Protein AF-0000000081757505 (afdb_homodimer)

Organism: Castor canadensis (NCBI:txid51338)

Nearest PDB structures (foldseek):
  3cii-assembly1_G  TM=9.369E-01  e=4.148E-15  Homo sapiens
  3wwk-assembly1_C  TM=8.571E-01  e=1.701E-09  Homo sapiens
  1e87-assembly1_A  TM=8.317E-01  e=8.057E-09  Homo sapiens
  2zib-assembly1_A  TM=7.936E-01  e=6.161E-08  Brachyopsis segaliensis
  1tdq-assembly1_B  TM=7.988E-01  e=2.440E-07  Rattus norvegicus

InterPro domains:
  IPR001304 C-type lectin-like [PF00059] (61-159)
  IPR001304 C-type lectin-like [PS50041] (50-158)
  IPR001304 C-type lectin-like [SM00034] (43-158)
  IPR016186 C-type lectin-like/link domain superfamily [G3DSA:3.10.100.10] (28-161)
  IPR016187 C-type lectin fold [SSF56436] (2-160)
  IPR033992 Natural killer cell receptor-like, C-type lectin-like domain [cd03593] (43-159)
  IPR050919 NKG2/CD94 Natural Killer Receptors [PTHR22800] (1-161)

Structure (mmCIF, N/CA/C/O backbone):
data_AF-0000000081757505-model_v1
#
loop_
_entity.id
_entity.type
_entity.pdbx_description
1 polymer 'Natural killer cells antigen CD94'
#
loop_
_atom_site.group_PDB
_atom_site.id
_atom_site.type_symbol
_atom_site.label_atom_id
_atom_site.label_alt_id
_atom_site.label_comp_id
_atom_site.label_asym_id
_atom_site.label_entity_id
_atom_site.label_seq_id
_atom_site.pdbx_PDB_ins_code
_atom_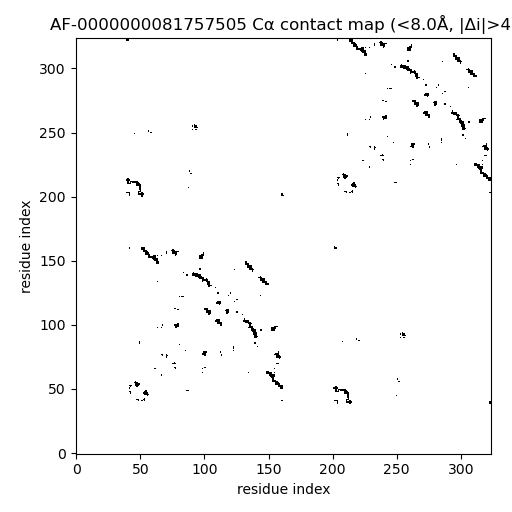site.Cartn_x
_atom_site.Cartn_y
_atom_site.Cartn_z
_atom_site.occupancy
_atom_site.B_iso_or_equiv
_atom_site.auth_seq_id
_atom_site.auth_comp_id
_atom_site.auth_asym_id
_atom_site.auth_atom_id
_atom_site.pdbx_PDB_model_num
ATOM 1 N N . MET A 1 1 ? 70.625 42.281 68.188 1 30.7 1 MET A N 1
ATOM 2 C CA . MET A 1 1 ? 71.375 41.531 67.125 1 30.7 1 MET A CA 1
ATOM 3 C C . MET A 1 1 ? 70.375 40.969 66.125 1 30.7 1 MET A C 1
ATOM 5 O O . MET A 1 1 ? 69.875 39.875 66.25 1 30.7 1 MET A O 1
ATOM 9 N N . CYS A 1 2 ? 69.375 41.844 65.625 1 35.16 2 CYS A N 1
ATOM 10 C CA . CYS A 1 2 ? 68.188 41.719 64.812 1 35.16 2 CYS A CA 1
ATOM 11 C C . CYS A 1 2 ? 68.5 41.312 63.375 1 35.16 2 CYS A C 1
ATOM 13 O O . CYS A 1 2 ? 69 42.125 62.562 1 35.16 2 CYS A O 1
ATOM 15 N N . LEU A 1 3 ? 69.125 40.031 63.156 1 29.92 3 LEU A N 1
ATOM 16 C CA . LEU A 1 3 ? 69.625 39.438 61.938 1 29.92 3 LEU A CA 1
ATOM 17 C C . LEU A 1 3 ? 68.562 39.344 60.875 1 29.92 3 LEU A C 1
ATOM 19 O O . LEU A 1 3 ? 67.562 38.656 61.062 1 29.92 3 LEU A O 1
ATOM 23 N N . PHE A 1 4 ? 68.188 40.438 60.156 1 31.14 4 PHE A N 1
ATOM 24 C CA . PHE A 1 4 ? 67.25 40.656 59.062 1 31.14 4 PHE A CA 1
ATOM 25 C C . PHE A 1 4 ? 67.562 39.781 57.875 1 31.14 4 PHE A C 1
ATOM 27 O O . PHE A 1 4 ? 68.438 40.062 57.094 1 31.14 4 PHE A O 1
ATOM 34 N N . LEU A 1 5 ? 67.625 38.406 58.031 1 30.05 5 LEU A N 1
ATOM 35 C CA . LEU A 1 5 ? 68 37.469 56.969 1 30.05 5 LEU A CA 1
ATOM 36 C C . LEU A 1 5 ? 67.062 37.562 55.781 1 30.05 5 LEU A C 1
ATOM 38 O O . LEU A 1 5 ? 65.875 37.312 55.938 1 30.05 5 LEU A O 1
ATOM 42 N N . MET A 1 6 ? 67.188 38.562 54.844 1 29.97 6 MET A N 1
ATOM 43 C CA . MET A 1 6 ? 66.438 38.875 53.625 1 29.97 6 MET A CA 1
ATOM 44 C C . MET A 1 6 ? 66.438 37.688 52.688 1 29.97 6 MET A C 1
ATOM 46 O O . MET A 1 6 ? 67.438 37.25 52.188 1 29.97 6 MET A O 1
ATOM 50 N N . ALA A 1 7 ? 65.75 36.562 52.969 1 31.61 7 ALA A N 1
ATOM 51 C CA . ALA A 1 7 ? 65.688 35.312 52.219 1 31.61 7 ALA A CA 1
ATOM 52 C C . ALA A 1 7 ? 65.188 35.562 50.812 1 31.61 7 ALA A C 1
ATOM 54 O O . ALA A 1 7 ? 64.062 36.031 50.625 1 31.61 7 ALA A O 1
ATOM 55 N N . THR A 1 8 ? 66 36.156 49.875 1 32.41 8 THR A N 1
ATOM 56 C CA . THR A 1 8 ? 65.688 36.438 48.469 1 32.41 8 THR A CA 1
ATOM 57 C C . THR A 1 8 ? 65.188 35.188 47.75 1 32.41 8 THR A C 1
ATOM 59 O O . THR A 1 8 ? 65.938 34.188 47.75 1 32.41 8 THR A O 1
ATOM 62 N N . LEU A 1 9 ? 63.938 34.75 47.844 1 31.89 9 LEU A N 1
ATOM 63 C CA . LEU A 1 9 ? 63.281 33.594 47.219 1 31.89 9 LEU A CA 1
ATOM 64 C C . LEU A 1 9 ? 63.5 33.594 45.719 1 31.89 9 LEU A C 1
ATOM 66 O O . LEU A 1 9 ? 63.344 34.625 45.062 1 31.89 9 LEU A O 1
ATOM 70 N N . GLY A 1 10 ? 64.438 32.688 45.125 1 30.73 10 GLY A N 1
ATOM 71 C CA . GLY A 1 10 ? 64.875 32.25 43.812 1 30.73 10 GLY A CA 1
ATOM 72 C C . GLY A 1 10 ? 63.75 31.906 42.875 1 30.73 10 GLY A C 1
ATOM 73 O O . GLY A 1 10 ? 63.062 30.906 43.062 1 30.73 10 GLY A O 1
ATOM 74 N N . ILE A 1 11 ? 62.875 32.812 42.375 1 33.44 11 ILE A N 1
ATOM 75 C CA . ILE A 1 11 ? 61.75 32.562 41.469 1 33.44 11 ILE A CA 1
ATOM 76 C C . ILE A 1 11 ? 62.219 31.938 40.188 1 33.44 11 ILE A C 1
ATOM 78 O O . ILE A 1 11 ? 62.938 32.594 39.375 1 33.44 11 ILE A O 1
ATOM 82 N N . LEU A 1 12 ? 63 30.766 40.188 1 28.28 12 LEU A N 1
ATOM 83 C CA . LEU A 1 12 ? 63.406 30.156 38.938 1 28.28 12 LEU A CA 1
ATOM 84 C C . LEU A 1 12 ? 62.188 29.969 38.031 1 28.28 12 LEU A C 1
ATOM 86 O O . LEU A 1 12 ? 61.219 29.297 38.406 1 28.28 12 LEU A O 1
ATOM 90 N N . MET A 1 13 ? 61.844 30.953 37.219 1 30.25 13 MET A N 1
ATOM 91 C CA . MET A 1 13 ? 60.812 30.953 36.156 1 30.25 13 MET A CA 1
ATOM 92 C C . MET A 1 13 ? 61.094 29.844 35.156 1 30.25 13 MET A C 1
ATOM 94 O O . MET A 1 13 ? 62.094 29.844 34.469 1 30.25 13 MET A O 1
ATOM 98 N N . LYS A 1 14 ? 61.094 28.516 35.562 1 28.14 14 LYS A N 1
ATOM 99 C CA . LYS A 1 14 ? 61.219 27.453 34.562 1 28.14 14 LYS A CA 1
ATOM 100 C C . LYS A 1 14 ? 60.312 27.719 33.375 1 28.14 14 LYS A C 1
ATOM 102 O O . LYS A 1 14 ? 59.094 27.938 33.562 1 28.14 14 LYS A O 1
ATOM 107 N N . ILE A 1 15 ? 60.75 28.281 32.312 1 30.31 15 ILE A N 1
ATOM 108 C CA . ILE A 1 15 ? 60.219 28.438 30.953 1 30.31 15 ILE A CA 1
ATOM 109 C C . ILE A 1 15 ? 59.719 27.078 30.438 1 30.31 15 ILE A C 1
ATOM 111 O O . ILE A 1 15 ? 60.531 26.203 30.141 1 30.31 15 ILE A O 1
ATOM 115 N N . SER A 1 16 ? 59.031 26.297 31.25 1 27.14 16 SER A N 1
ATOM 116 C CA . SER A 1 16 ? 58.625 25.047 30.609 1 27.14 16 SER A CA 1
ATOM 117 C C . SER A 1 16 ? 58 25.297 29.234 1 27.14 16 SER A C 1
ATOM 119 O O . SER A 1 16 ? 57.094 26.141 29.109 1 27.14 16 SER A O 1
ATOM 121 N N . PHE A 1 17 ? 58.844 25.234 28.172 1 28.56 17 PHE A N 1
ATOM 122 C CA . PHE A 1 17 ? 58.469 25.109 26.781 1 28.56 17 PHE A CA 1
ATOM 123 C C . PHE A 1 17 ? 57.344 24.078 26.625 1 28.56 17 PHE A C 1
ATOM 125 O O . PHE A 1 17 ? 57.531 22.891 26.875 1 28.56 17 PHE A O 1
ATOM 132 N N . THR A 1 18 ? 56.281 24.188 27.344 1 28.7 18 THR A N 1
A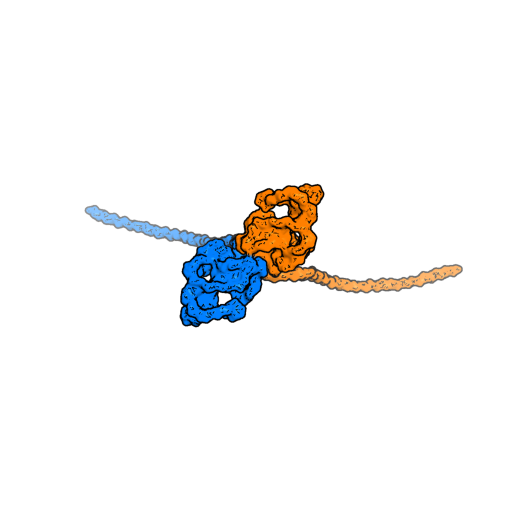TOM 133 C CA . THR A 1 18 ? 55.25 23.188 27.047 1 28.7 18 THR A CA 1
ATOM 134 C C . THR A 1 18 ? 54.938 23.172 25.562 1 28.7 18 THR A C 1
ATOM 136 O O . THR A 1 18 ? 54.594 24.219 24.984 1 28.7 18 THR A O 1
ATOM 139 N N . LYS A 1 19 ? 55.844 22.5 24.766 1 29.7 19 LYS A N 1
ATOM 140 C CA . LYS A 1 19 ? 55.438 22.203 23.391 1 29.7 19 LYS A CA 1
ATOM 141 C C . LYS A 1 19 ? 53.969 21.828 23.328 1 29.7 19 LYS A C 1
ATOM 143 O O . LYS A 1 19 ? 53.5 20.906 24.031 1 29.7 19 LYS A O 1
ATOM 148 N N . GLN A 1 20 ? 53.031 22.812 23.109 1 30.58 20 GLN A N 1
ATOM 149 C CA . GLN A 1 20 ? 51.656 22.578 22.672 1 30.58 20 GLN A CA 1
ATOM 150 C C . GLN A 1 20 ? 51.625 21.578 21.531 1 30.58 20 GLN A C 1
ATOM 152 O O . GLN A 1 20 ? 52.094 21.859 20.422 1 30.58 20 GLN A O 1
ATOM 157 N N . SER A 1 21 ? 52.25 20.375 21.75 1 29.72 21 SER A N 1
ATOM 158 C CA . SER A 1 21 ? 51.906 19.438 20.672 1 29.72 21 SER A CA 1
ATOM 159 C C . SER A 1 21 ? 50.469 19.609 20.219 1 29.72 21 SER A C 1
ATOM 161 O O . SER A 1 21 ? 49.531 19.609 21.047 1 29.72 21 SER A O 1
ATOM 163 N N . ILE A 1 22 ? 50.344 20.5 19.234 1 28.81 22 ILE A N 1
ATOM 164 C CA . ILE A 1 22 ? 49.156 20.594 18.422 1 28.81 22 ILE A CA 1
ATOM 165 C C . ILE A 1 22 ? 48.625 19.203 18.094 1 28.81 22 ILE A C 1
ATOM 167 O O . ILE A 1 22 ? 49.281 18.453 17.344 1 28.81 22 ILE A O 1
ATOM 171 N N . GLN A 1 23 ? 48.625 18.203 19 1 29.61 23 GLN A N 1
ATOM 172 C CA . GLN A 1 23 ? 47.875 17.062 18.5 1 29.61 23 GLN A CA 1
ATOM 173 C C . GLN A 1 23 ? 46.625 17.516 17.766 1 29.61 23 GLN A C 1
ATOM 175 O O . GLN A 1 23 ? 45.75 18.188 18.344 1 29.61 23 GLN A O 1
ATOM 180 N N . THR A 1 24 ? 46.844 18.016 16.547 1 31.88 24 THR A N 1
ATOM 181 C CA . THR A 1 24 ? 45.719 18.156 15.641 1 31.88 24 THR A CA 1
ATOM 182 C C . THR A 1 24 ? 44.719 17 15.812 1 31.88 24 THR A C 1
ATOM 184 O O . THR A 1 24 ? 45.062 15.844 15.57 1 31.88 24 THR A O 1
ATOM 187 N N . ALA A 1 25 ? 44.031 16.953 16.953 1 34 25 ALA A N 1
ATOM 188 C CA . ALA A 1 25 ? 42.844 16.094 17 1 34 25 ALA A CA 1
ATOM 189 C C . ALA A 1 25 ? 42.125 16.094 15.672 1 34 25 ALA A C 1
ATOM 191 O O . ALA A 1 25 ? 41.594 17.125 15.258 1 34 25 ALA A O 1
ATOM 192 N N . LEU A 1 26 ? 42.781 15.531 14.594 1 33.75 26 LEU A N 1
ATOM 193 C CA . LEU A 1 26 ? 41.844 15.164 13.516 1 33.75 26 LEU A CA 1
ATOM 194 C C . LEU A 1 26 ? 40.5 14.727 14.086 1 33.75 26 LEU A C 1
ATOM 196 O O . LEU A 1 26 ? 40.406 13.672 14.711 1 33.75 26 LEU A O 1
ATOM 200 N N . SER A 1 27 ? 39.844 15.602 14.805 1 31.58 27 SER A N 1
ATOM 201 C CA . SER A 1 27 ? 38.438 15.312 15.094 1 31.58 27 SER A CA 1
ATOM 202 C C . SER A 1 27 ? 37.781 14.539 13.953 1 31.58 27 SER A C 1
ATOM 204 O O . SER A 1 27 ? 37.688 15.039 12.836 1 31.58 27 SER A O 1
ATOM 206 N N . LEU A 1 28 ? 38.156 13.203 13.82 1 34.06 28 LEU A N 1
ATOM 207 C CA . LEU A 1 28 ? 37.281 12.367 13.023 1 34.06 28 LEU A CA 1
ATOM 208 C C . LEU A 1 28 ? 35.844 12.867 13.109 1 34.06 28 LEU A C 1
ATOM 210 O O . LEU A 1 28 ? 35.281 13.008 14.203 1 34.06 28 LEU A O 1
ATOM 214 N N . GLY A 1 29 ? 35.5 13.914 12.367 1 32.69 29 GLY A N 1
ATOM 215 C CA . GLY A 1 29 ? 34.094 14.258 12.156 1 32.69 29 GLY A CA 1
ATOM 216 C C . GLY A 1 29 ? 33.156 13.094 12.406 1 32.69 29 GLY A C 1
ATOM 217 O O . GLY A 1 29 ? 33.594 11.945 12.508 1 32.69 29 GLY A O 1
ATOM 218 N N . PRO A 1 30 ? 32.062 13.367 13.031 1 36.16 30 PRO A N 1
ATOM 219 C CA . PRO A 1 30 ? 31.094 12.273 13.258 1 36.16 30 PRO A CA 1
ATOM 220 C C . PRO A 1 30 ? 31.141 11.227 12.148 1 36.16 30 PRO A C 1
ATOM 222 O O . PRO A 1 30 ? 31.297 11.578 10.969 1 36.16 30 PRO A O 1
ATOM 225 N N . ILE A 1 31 ? 31.922 10.172 12.297 1 35.91 31 ILE A N 1
ATOM 226 C CA . ILE A 1 31 ? 31.562 8.992 11.516 1 35.91 31 ILE A CA 1
ATOM 227 C C . ILE A 1 31 ? 30.094 9.062 11.141 1 35.91 31 ILE A C 1
ATOM 229 O O . ILE A 1 31 ? 29.219 8.984 12.016 1 35.91 31 ILE A O 1
ATOM 233 N N . ILE A 1 32 ? 29.719 9.984 10.383 1 34.84 32 ILE A N 1
ATOM 234 C CA . ILE A 1 32 ? 28.453 9.703 9.734 1 34.84 32 ILE A CA 1
ATOM 235 C C . ILE A 1 32 ? 28.281 8.188 9.562 1 34.84 32 ILE A C 1
ATOM 237 O O . ILE A 1 32 ? 29.016 7.566 8.797 1 34.84 32 ILE A O 1
ATOM 241 N N . GLU A 1 33 ? 28.297 7.453 10.656 1 34.78 33 GLU A N 1
ATOM 242 C CA . GLU A 1 33 ? 27.75 6.125 10.406 1 34.78 33 GLU A CA 1
ATOM 243 C C . GLU A 1 33 ? 26.922 6.102 9.125 1 34.78 33 GLU A C 1
ATOM 245 O O . GLU A 1 33 ? 25.859 6.738 9.055 1 34.78 33 GLU A O 1
ATOM 250 N N . PHE A 1 34 ? 27.594 6.234 8.055 1 33.94 34 PHE A N 1
ATOM 251 C CA . PHE A 1 34 ? 26.906 5.754 6.859 1 33.94 34 PHE A CA 1
ATOM 252 C C . PHE A 1 34 ? 26.016 4.562 7.191 1 33.94 34 PHE A C 1
ATOM 254 O O . PHE A 1 34 ? 26.516 3.479 7.508 1 33.94 34 PHE A O 1
ATOM 261 N N . GLN A 1 35 ? 25.172 4.641 8.234 1 36.47 35 GLN A N 1
ATOM 262 C CA . GLN A 1 35 ? 24.25 3.512 8.141 1 36.47 35 GLN A CA 1
ATOM 263 C C . GLN A 1 35 ? 24.219 2.938 6.727 1 36.47 35 GLN A C 1
ATOM 265 O O . GLN A 1 35 ? 23.859 3.631 5.773 1 36.47 35 GLN A O 1
ATOM 270 N N . GLU A 1 36 ? 25.266 2.332 6.25 1 40.91 36 GLU A N 1
ATOM 271 C CA . GLU A 1 36 ? 25.234 1.474 5.07 1 40.91 36 GLU A CA 1
ATOM 272 C C . GLU A 1 36 ? 23.812 0.938 4.824 1 40.91 36 GLU A C 1
ATOM 274 O O . GLU A 1 36 ? 23.422 -0.075 5.406 1 40.91 36 GLU A O 1
ATOM 279 N N . VAL A 1 37 ? 22.766 1.568 5.207 1 42.53 37 VAL A N 1
ATOM 280 C CA . VAL A 1 37 ? 21.484 1.003 4.758 1 42.53 37 VAL A CA 1
ATOM 281 C C . VAL A 1 37 ? 21.688 0.311 3.41 1 42.53 37 VAL A C 1
ATOM 283 O O . VAL A 1 37 ? 22.047 0.952 2.422 1 42.53 37 VAL A O 1
ATOM 286 N N . SER A 1 38 ? 22.531 -0.617 3.27 1 45.06 38 SER A N 1
ATOM 287 C CA . SER A 1 38 ? 22.312 -1.413 2.064 1 45.06 38 SER A CA 1
ATOM 288 C C . SER A 1 38 ? 20.953 -1.115 1.44 1 45.06 38 SER A C 1
ATOM 290 O O . SER A 1 38 ? 19.938 -1.673 1.857 1 45.06 38 SER A O 1
ATOM 292 N N . ASP A 1 39 ? 20.5 0.146 1.453 1 52.38 39 ASP A N 1
ATOM 293 C CA . ASP A 1 39 ? 19.219 0.854 1.393 1 52.38 39 ASP A CA 1
ATOM 294 C C . ASP A 1 39 ? 18.328 0.279 0.298 1 52.38 39 ASP A C 1
ATOM 296 O O . ASP A 1 39 ? 18.203 0.861 -0.783 1 52.38 39 ASP A O 1
ATOM 300 N N . CYS A 1 40 ? 18.453 -1.006 0.122 1 57.56 40 CYS A N 1
ATOM 301 C CA . CYS A 1 40 ? 17.625 -1.532 -0.958 1 57.56 40 CYS A CA 1
ATOM 302 C C . CYS A 1 40 ? 16.203 -0.984 -0.879 1 57.56 40 CYS A C 1
ATOM 304 O O . CYS A 1 40 ? 15.445 -1.086 -1.84 1 57.56 40 CYS A O 1
ATOM 306 N N . CYS A 1 41 ? 15.953 -0.332 0.309 1 75.25 41 CYS A N 1
ATOM 307 C CA . CYS A 1 41 ? 14.602 0.202 0.442 1 75.25 41 CYS A CA 1
ATOM 308 C C . CYS A 1 41 ? 14.625 1.726 0.496 1 75.25 41 CYS A C 1
ATOM 310 O O . CYS A 1 41 ? 15.5 2.318 1.125 1 75.25 41 CYS A O 1
ATOM 312 N N . SER A 1 42 ? 14.062 2.26 -0.501 1 79.25 42 SER A N 1
ATOM 313 C CA . SER A 1 42 ? 14.031 3.717 -0.573 1 79.25 42 SER A CA 1
ATOM 314 C C . SER A 1 42 ? 13.258 4.312 0.596 1 79.25 42 SER A C 1
ATOM 316 O O . SER A 1 42 ? 13.523 5.445 1.011 1 79.25 42 SER A O 1
ATOM 318 N N . CYS A 1 43 ? 12.398 3.449 1.325 1 89.88 43 CYS A N 1
ATOM 319 C CA . CYS A 1 43 ? 11.555 4.004 2.377 1 89.88 43 CYS A CA 1
ATOM 320 C C . CYS A 1 43 ? 11.867 3.363 3.723 1 89.88 43 CYS A C 1
ATOM 322 O O . CYS A 1 43 ? 12.312 2.215 3.779 1 89.88 43 CYS A O 1
ATOM 324 N N . SER A 1 44 ? 11.773 4.156 4.82 1 89.19 44 SER A N 1
ATOM 325 C CA . SER A 1 44 ? 11.977 3.689 6.188 1 89.19 44 SER A CA 1
ATOM 326 C C . SER A 1 44 ? 11.055 2.518 6.512 1 89.19 44 SER A C 1
ATOM 328 O O . SER A 1 44 ? 10.078 2.273 5.801 1 89.19 44 SER A O 1
ATOM 330 N N . ASP A 1 45 ? 11.422 1.848 7.539 1 88.38 45 ASP A N 1
ATOM 331 C CA . ASP A 1 45 ? 10.609 0.733 8.008 1 88.38 45 ASP A CA 1
ATOM 332 C C . ASP A 1 45 ? 9.164 1.17 8.234 1 88.38 45 ASP A C 1
ATOM 334 O O . ASP A 1 45 ? 8.914 2.254 8.766 1 88.38 45 ASP A O 1
ATOM 338 N N . LYS A 1 46 ? 8.195 0.403 7.73 1 90.19 46 LYS A N 1
ATOM 339 C CA . LYS A 1 46 ? 6.758 0.577 7.922 1 90.19 46 LYS A CA 1
ATOM 340 C C . LYS A 1 46 ? 6.207 1.647 6.984 1 90.19 46 LYS A C 1
ATOM 342 O O . LYS A 1 46 ? 5.027 2 7.066 1 90.19 46 LYS A O 1
ATOM 347 N N . TRP A 1 47 ? 7.141 2.209 6.211 1 92.06 47 TRP A N 1
ATOM 348 C CA . TRP A 1 47 ? 6.691 3.139 5.18 1 92.06 47 TRP A CA 1
ATOM 349 C C . TRP A 1 47 ? 6.539 2.432 3.838 1 92.06 47 TRP A C 1
ATOM 351 O O . TRP A 1 47 ? 7.273 1.485 3.541 1 92.06 47 TRP A O 1
ATOM 361 N N . ILE A 1 48 ? 5.629 2.924 3.076 1 91.06 48 ILE A N 1
ATOM 362 C CA . ILE A 1 48 ? 5.324 2.354 1.768 1 91.06 48 ILE A CA 1
ATOM 363 C C . ILE A 1 48 ? 5.922 3.23 0.67 1 91.06 48 ILE A C 1
ATOM 365 O O . ILE A 1 48 ? 5.762 4.453 0.687 1 91.06 48 ILE A O 1
ATOM 369 N N . GLY A 1 49 ? 6.551 2.547 -0.226 1 90.75 49 GLY A N 1
ATOM 370 C CA . GLY A 1 49 ? 7.086 3.264 -1.373 1 90.75 49 GLY A CA 1
ATOM 371 C C . GLY A 1 49 ? 6.203 3.166 -2.602 1 90.75 49 GLY A C 1
ATOM 372 O O . GLY A 1 49 ? 5.688 2.092 -2.92 1 90.75 49 GLY A O 1
ATOM 373 N N . TYR A 1 50 ? 5.965 4.328 -3.225 1 90.69 50 TYR A N 1
ATOM 374 C CA . TYR A 1 50 ? 5.184 4.359 -4.453 1 90.69 50 TYR A CA 1
ATOM 375 C C . TYR A 1 50 ? 5.551 5.57 -5.301 1 90.69 50 TYR A C 1
ATOM 377 O O . TYR A 1 50 ? 5.516 6.707 -4.82 1 90.69 50 TYR A O 1
ATOM 385 N N . GLN A 1 51 ? 5.906 5.312 -6.477 1 88.19 51 GLN A N 1
ATOM 386 C CA . GLN A 1 51 ? 6.25 6.363 -7.434 1 88.19 51 GLN A CA 1
ATOM 387 C C . GLN A 1 51 ? 7.227 7.363 -6.82 1 88.19 51 GLN A 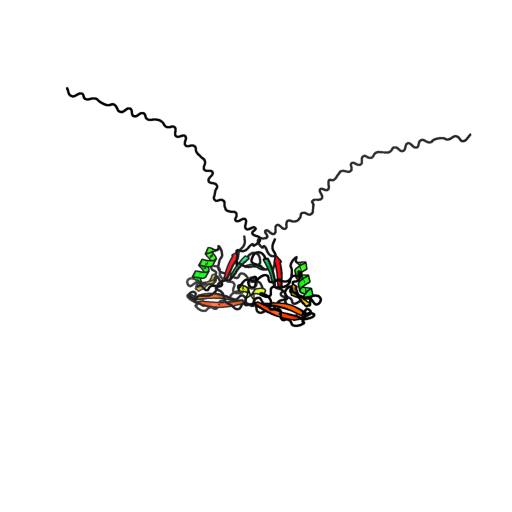C 1
ATOM 389 O O . GLN A 1 51 ? 6.984 8.57 -6.855 1 88.19 51 GLN A O 1
ATOM 394 N N . CYS A 1 52 ? 8.203 6.91 -6.164 1 87.56 52 CYS A N 1
ATOM 395 C CA . CYS A 1 52 ? 9.344 7.648 -5.629 1 87.56 52 CYS A CA 1
ATOM 396 C C . CYS A 1 52 ? 8.93 8.492 -4.426 1 87.56 52 CYS A C 1
ATOM 398 O O . CYS A 1 52 ? 9.516 9.539 -4.168 1 87.56 52 CYS A O 1
ATOM 400 N N . ASN A 1 53 ? 7.887 8.148 -3.793 1 91.56 53 ASN A N 1
ATOM 401 C CA . ASN A 1 53 ? 7.457 8.734 -2.531 1 91.56 53 ASN A CA 1
ATOM 402 C C . ASN A 1 53 ? 7.262 7.676 -1.451 1 91.56 53 ASN A C 1
ATOM 404 O O . ASN A 1 53 ? 7.012 6.512 -1.758 1 91.56 53 ASN A O 1
ATOM 408 N N . CYS A 1 54 ? 7.434 8.078 -0.271 1 93.81 54 CYS A N 1
ATOM 409 C CA . CYS A 1 54 ? 7.172 7.199 0.865 1 93.81 54 CYS A CA 1
ATOM 410 C C . CYS A 1 54 ? 5.961 7.68 1.655 1 93.81 54 CYS A C 1
ATOM 412 O O . CYS A 1 54 ? 5.789 8.883 1.866 1 93.81 54 CYS A O 1
ATOM 414 N N . TYR A 1 55 ? 5.164 6.73 1.981 1 94.19 55 TYR A N 1
ATOM 415 C CA . TYR A 1 55 ? 3.936 7.031 2.711 1 94.19 55 TYR A CA 1
ATOM 416 C C . TYR A 1 55 ? 3.869 6.242 4.016 1 94.19 55 TYR A C 1
ATOM 418 O O . TYR A 1 55 ? 4.277 5.078 4.066 1 94.19 55 TYR A O 1
ATOM 426 N N . PHE A 1 56 ? 3.369 6.891 5.035 1 95.56 56 PHE A N 1
ATOM 427 C CA . PHE A 1 56 ? 3.133 6.242 6.32 1 95.56 56 PHE A CA 1
ATOM 428 C C . PHE A 1 56 ? 1.656 6.305 6.695 1 95.56 56 PHE A C 1
ATOM 430 O O . PHE A 1 56 ? 1.073 7.387 6.766 1 95.56 56 PHE A O 1
ATOM 437 N N . PHE A 1 57 ? 1.062 5.141 6.852 1 94.94 57 PHE A N 1
ATOM 438 C CA . PHE A 1 57 ? -0.301 5.027 7.355 1 94.94 57 PHE A CA 1
ATOM 439 C C . PHE A 1 57 ? -0.301 4.691 8.844 1 94.94 57 PHE A C 1
ATOM 441 O O . PHE A 1 57 ? 0.091 3.592 9.234 1 94.94 57 PHE A O 1
ATOM 448 N N . SER A 1 58 ? -0.819 5.586 9.609 1 95.62 58 SER A N 1
ATOM 449 C CA . SER A 1 58 ? -0.715 5.41 11.055 1 95.62 58 SER A CA 1
ATOM 450 C C . SER A 1 58 ? -1.659 4.316 11.547 1 95.62 58 SER A C 1
ATOM 452 O O . SER A 1 58 ? -2.729 4.109 10.969 1 95.62 58 SER A O 1
ATOM 454 N N . THR A 1 59 ? -1.219 3.605 12.578 1 91.25 59 THR A N 1
ATOM 455 C CA . THR A 1 59 ? -2.096 2.67 13.273 1 91.25 59 THR A CA 1
ATOM 456 C C . THR A 1 59 ? -2.672 3.305 14.531 1 91.25 59 THR A C 1
ATOM 458 O O . THR A 1 59 ? -3.711 2.871 15.039 1 91.25 59 THR A O 1
ATOM 461 N N . GLU A 1 60 ? -2.031 4.367 14.984 1 94.06 60 GLU A N 1
ATOM 462 C CA . GLU A 1 60 ? -2.498 5.094 16.156 1 94.06 60 GLU A CA 1
ATOM 463 C C . GLU A 1 60 ? -3.309 6.324 15.766 1 94.06 60 GLU A C 1
ATOM 465 O O . GLU A 1 60 ? -3.08 6.91 14.703 1 94.06 60 GLU A O 1
ATOM 470 N N . SER A 1 61 ? -4.172 6.66 16.641 1 97.56 61 SER A N 1
ATOM 471 C CA . SER A 1 61 ? -4.988 7.848 16.422 1 97.56 61 SER A CA 1
ATOM 472 C C . SER A 1 61 ? -4.395 9.07 17.109 1 97.56 61 SER A C 1
ATOM 474 O O . SER A 1 61 ? -3.83 8.961 18.203 1 97.56 61 SER A O 1
ATOM 476 N N . SER A 1 62 ? -4.504 10.188 16.469 1 98.62 62 SER A N 1
ATOM 477 C CA . SER A 1 62 ? -4.016 11.461 17 1 98.62 62 SER A CA 1
ATOM 478 C C . SER A 1 62 ? -4.84 12.633 16.484 1 98.62 62 SER A C 1
ATOM 480 O O . SER A 1 62 ? -5.645 12.469 15.562 1 98.62 62 SER A O 1
ATOM 482 N N . THR A 1 63 ? -4.703 13.758 17.172 1 98.75 63 THR A N 1
ATOM 483 C CA . THR A 1 63 ? -5.293 14.977 16.625 1 98.75 63 THR A CA 1
ATOM 484 C C . THR A 1 63 ? -4.562 15.422 15.359 1 98.75 63 THR A C 1
ATOM 486 O O . THR A 1 63 ? -3.486 14.906 15.047 1 98.75 63 THR A O 1
ATOM 489 N N . TRP A 1 64 ? -5.176 16.281 14.711 1 98.44 64 TRP A N 1
ATOM 490 C CA . TRP A 1 64 ? -4.551 16.766 13.492 1 98.44 64 TRP A CA 1
ATOM 491 C C . TRP A 1 64 ? -3.176 17.359 13.781 1 98.44 64 TRP A C 1
ATOM 493 O O . TRP A 1 64 ? -2.199 17.047 13.102 1 98.44 64 TRP A O 1
ATOM 503 N N . GLU A 1 65 ? -3.102 18.219 14.836 1 98.38 65 GLU A N 1
ATOM 504 C CA . GLU A 1 65 ? -1.846 18.875 15.188 1 98.38 65 GLU A CA 1
ATOM 505 C C . GLU A 1 65 ? -0.795 17.859 15.617 1 98.38 65 GLU A C 1
ATOM 507 O O . GLU A 1 65 ? 0.371 17.953 15.234 1 98.38 65 GLU A O 1
ATOM 512 N N . GLU A 1 66 ? -1.226 16.922 16.391 1 98.69 66 GLU A N 1
ATOM 513 C CA . GLU A 1 66 ? -0.31 15.859 16.797 1 98.69 66 GLU A CA 1
ATOM 514 C C . GLU A 1 66 ? 0.202 15.07 15.602 1 98.69 66 GLU A C 1
ATOM 516 O O . GLU A 1 66 ? 1.375 14.695 15.555 1 98.69 66 GLU A O 1
ATOM 521 N N . SER A 1 67 ? -0.647 14.766 14.664 1 98.75 67 SER A N 1
ATOM 522 C CA . SER A 1 67 ? -0.282 14.047 13.445 1 98.75 67 SER A CA 1
ATOM 523 C C . SER A 1 67 ? 0.713 14.844 12.609 1 98.75 67 SER A C 1
ATOM 525 O O . SER A 1 67 ? 1.681 14.289 12.086 1 98.75 67 SER A O 1
ATOM 527 N N . ARG A 1 68 ? 0.471 16.141 12.508 1 98.5 68 ARG A N 1
ATOM 528 C CA . ARG A 1 68 ? 1.379 17.031 11.789 1 98.5 68 ARG A CA 1
ATOM 529 C C . ARG A 1 68 ? 2.775 17 12.398 1 98.5 68 ARG A C 1
ATOM 531 O O . ARG A 1 68 ? 3.771 16.906 11.68 1 98.5 68 ARG A O 1
ATOM 538 N N . HIS A 1 69 ? 2.844 17.031 13.719 1 98.44 69 HIS A N 1
ATOM 539 C CA . HIS A 1 69 ? 4.121 16.984 14.422 1 98.44 69 HIS A CA 1
ATOM 540 C C . HIS A 1 69 ? 4.816 15.648 14.203 1 98.44 69 HIS A C 1
ATOM 542 O O . HIS A 1 69 ? 6.035 15.594 14.023 1 98.44 69 HIS A O 1
ATOM 548 N N . PHE A 1 70 ? 4.098 14.586 14.258 1 98.25 70 PHE A N 1
ATOM 549 C CA . PHE A 1 70 ? 4.652 13.258 14.039 1 98.25 70 PHE A CA 1
ATOM 550 C C . PHE A 1 70 ? 5.324 13.172 12.672 1 98.25 70 PHE A C 1
ATOM 552 O O . PHE A 1 70 ? 6.469 12.727 12.562 1 98.25 70 PHE A O 1
ATOM 559 N N . CYS A 1 71 ? 4.566 13.57 11.602 1 98.44 71 CYS A N 1
ATOM 560 C CA . CYS A 1 71 ? 5.113 13.516 10.25 1 98.44 71 CYS A CA 1
ATOM 561 C C . CYS A 1 71 ? 6.348 14.398 10.125 1 98.44 71 CYS A C 1
ATOM 563 O O . CYS A 1 71 ? 7.359 13.977 9.562 1 98.44 71 CYS A O 1
ATOM 565 N N . ALA A 1 72 ? 6.336 15.586 10.68 1 97.5 72 ALA A N 1
ATOM 566 C CA . ALA A 1 72 ? 7.453 16.531 10.602 1 97.5 72 ALA A CA 1
ATOM 567 C C . ALA A 1 72 ? 8.695 15.953 11.273 1 97.5 72 ALA A C 1
ATOM 569 O O . ALA A 1 72 ? 9.812 16.141 10.781 1 97.5 72 ALA A O 1
ATOM 570 N N . SER A 1 73 ? 8.508 15.258 12.305 1 97 73 SER A N 1
ATOM 571 C CA . SER A 1 73 ? 9.625 14.68 13.047 1 97 73 SER A CA 1
ATOM 572 C C . SER A 1 73 ? 10.328 13.594 12.234 1 97 73 SER A C 1
ATOM 574 O O . SER A 1 73 ? 11.453 13.195 12.555 1 97 73 SER A O 1
ATOM 576 N N . ARG A 1 74 ? 9.727 13.133 11.164 1 94.25 74 ARG A N 1
ATOM 577 C CA . ARG A 1 74 ? 10.297 12.125 10.273 1 94.25 74 ARG A CA 1
ATOM 578 C C . ARG A 1 74 ? 10.648 12.727 8.922 1 94.25 74 ARG A C 1
ATOM 580 O O . ARG A 1 74 ? 10.719 12.016 7.918 1 94.25 74 ARG A O 1
ATOM 587 N N . ASN A 1 75 ? 10.773 14.016 8.945 1 94.38 75 ASN A N 1
ATOM 588 C CA . ASN A 1 75 ? 11.102 14.766 7.738 1 94.38 75 ASN A CA 1
ATOM 589 C C . ASN A 1 75 ? 10.062 14.539 6.641 1 94.38 75 ASN A C 1
ATOM 591 O O . ASN A 1 75 ? 10.414 14.406 5.469 1 94.38 75 ASN A O 1
ATOM 595 N N . ALA A 1 76 ? 8.859 14.383 7.055 1 97.12 76 ALA A N 1
ATOM 596 C CA . ALA A 1 76 ? 7.711 14.219 6.168 1 97.12 76 ALA A CA 1
ATOM 597 C C . ALA A 1 76 ? 6.625 15.242 6.48 1 97.12 76 ALA A C 1
ATOM 599 O O . ALA A 1 76 ? 6.824 16.125 7.316 1 97.12 76 ALA A O 1
ATOM 600 N N . SER A 1 77 ? 5.602 15.32 5.762 1 97.56 77 SER A N 1
ATOM 601 C CA . SER A 1 77 ? 4.418 16.141 6.004 1 97.56 77 SER A CA 1
ATOM 602 C C . SER A 1 77 ? 3.146 15.297 5.961 1 97.56 77 SER A C 1
ATOM 604 O O . SER A 1 77 ? 3.162 14.164 5.492 1 97.56 77 SER A O 1
ATOM 606 N N . LEU A 1 78 ? 2.111 15.828 6.504 1 98.31 78 LEU A N 1
ATOM 607 C CA . LEU A 1 78 ? 0.816 15.211 6.23 1 98.31 78 LEU A CA 1
ATOM 608 C C . LEU A 1 78 ? 0.544 15.164 4.73 1 98.31 78 LEU A C 1
ATOM 610 O O . LEU A 1 78 ? 0.974 16.047 3.988 1 98.31 78 LEU A O 1
ATOM 614 N N . PHE A 1 79 ? -0.136 14.156 4.395 1 96.56 79 PHE A N 1
ATOM 615 C CA . PHE A 1 79 ? -0.362 13.836 2.992 1 96.56 79 PHE A CA 1
ATOM 616 C C . PHE A 1 79 ? -1.093 14.969 2.287 1 96.56 79 PHE A C 1
ATOM 618 O O . PHE A 1 79 ? -2.127 15.445 2.766 1 96.56 79 PHE A O 1
ATOM 625 N N . GLN A 1 80 ? -0.488 15.477 1.33 1 94 80 GLN A N 1
ATOM 626 C CA . GLN A 1 80 ? -1.081 16.438 0.412 1 94 80 GLN A CA 1
ATOM 627 C C . GLN A 1 80 ? -1.348 15.82 -0.953 1 94 80 GLN A C 1
ATOM 629 O O . GLN A 1 80 ? -0.411 15.469 -1.676 1 94 80 GLN A O 1
ATOM 634 N N . LEU A 1 81 ? -2.566 15.703 -1.292 1 88.81 81 LEU A N 1
ATOM 635 C CA . LEU A 1 81 ? -2.951 15.078 -2.553 1 88.81 81 LEU A CA 1
ATOM 636 C C . LEU A 1 81 ? -2.615 15.984 -3.734 1 88.81 81 LEU A C 1
ATOM 638 O O . LEU A 1 81 ? -3.062 17.125 -3.789 1 88.81 81 LEU A O 1
ATOM 642 N N . LYS A 1 82 ? -1.824 15.445 -4.598 1 85.19 82 LYS A N 1
ATOM 643 C CA . LYS A 1 82 ? -1.472 16.219 -5.789 1 85.19 82 LYS A CA 1
ATOM 644 C C . LYS A 1 82 ? -2.408 15.898 -6.949 1 85.19 82 LYS A C 1
ATOM 646 O O . LYS A 1 82 ? -2.752 16.781 -7.738 1 85.19 82 LYS A O 1
ATOM 651 N N . ASN A 1 83 ? -2.746 14.633 -7.031 1 82.44 83 ASN A N 1
ATOM 652 C CA . ASN A 1 83 ? -3.688 14.188 -8.055 1 82.44 83 ASN A CA 1
ATOM 653 C C . ASN A 1 83 ? -4.508 12.992 -7.578 1 82.44 83 ASN A C 1
ATOM 655 O O . ASN A 1 83 ? -4.133 12.32 -6.617 1 82.44 83 ASN A O 1
ATOM 659 N N . SER A 1 84 ? -5.723 12.758 -8.031 1 72.81 84 SER A N 1
ATOM 660 C CA . SER A 1 84 ? -6.676 11.758 -7.578 1 72.81 84 SER A CA 1
ATOM 661 C C . SER A 1 84 ? -6.07 10.359 -7.617 1 72.81 84 SER A C 1
ATOM 663 O O . SER A 1 84 ? -6.453 9.492 -6.832 1 72.81 84 SER A O 1
ATOM 665 N N . GLY A 1 85 ? -5.066 10.141 -8.375 1 73.88 85 GLY A N 1
ATOM 666 C CA . GLY A 1 85 ? -4.512 8.805 -8.523 1 73.88 85 GLY A CA 1
ATOM 667 C C . GLY A 1 85 ? -3.137 8.656 -7.895 1 73.88 85 GLY A C 1
ATOM 668 O O . GLY A 1 85 ? -2.41 7.711 -8.195 1 73.88 85 GLY A O 1
ATOM 669 N N . GLU A 1 86 ? -2.977 9.562 -6.953 1 80.88 86 GLU A N 1
ATOM 670 C CA . GLU A 1 86 ? -1.621 9.578 -6.41 1 80.88 86 GLU A CA 1
ATOM 671 C C . GLU A 1 86 ? -1.333 8.32 -5.605 1 80.88 86 GLU A C 1
ATOM 673 O O . GLU A 1 86 ? -0.235 7.762 -5.68 1 80.88 86 GLU A O 1
ATOM 678 N N . LEU A 1 87 ? -2.533 7.992 -4.914 1 83.12 87 LEU A N 1
ATOM 679 C CA . LEU A 1 87 ? -2.35 6.75 -4.172 1 83.12 87 LEU A CA 1
ATOM 680 C C . LEU A 1 87 ? -2.779 5.551 -5.008 1 83.12 87 LEU A C 1
ATOM 682 O O . LEU A 1 87 ? -3.701 5.652 -5.82 1 83.12 87 LEU A O 1
ATOM 686 N N . GLY A 1 88 ? -2.016 4.801 -5.555 1 79.88 88 GLY A N 1
ATOM 687 C CA . GLY A 1 88 ? -2.236 3.623 -6.379 1 79.88 88 GLY A CA 1
ATOM 688 C C . GLY A 1 88 ? -3.623 3.033 -6.215 1 79.88 88 GLY A C 1
ATOM 689 O O . GLY A 1 88 ? -4.215 3.109 -5.137 1 79.88 88 GLY A O 1
ATOM 690 N N . HIS A 1 89 ? -4.164 2.475 -7.215 1 79.88 89 HIS A N 1
ATOM 691 C CA . HIS A 1 89 ? -5.512 1.917 -7.262 1 79.88 89 HIS A CA 1
ATOM 692 C C . HIS A 1 89 ? -5.695 0.826 -6.215 1 79.88 89 HIS A C 1
ATOM 694 O O . HIS A 1 89 ? -6.809 0.585 -5.75 1 79.88 89 HIS A O 1
ATOM 700 N N . PHE A 1 90 ? -4.656 0.284 -5.828 1 76.81 90 PHE A N 1
ATOM 701 C CA . PHE A 1 90 ? -4.73 -0.848 -4.914 1 76.81 90 PHE A CA 1
ATOM 702 C C . PHE A 1 90 ? -5.211 -0.402 -3.539 1 76.81 90 PHE A C 1
ATOM 704 O O . PHE A 1 90 ? -5.648 -1.226 -2.73 1 76.81 90 PHE A O 1
ATOM 711 N N . LEU A 1 91 ? -5.141 0.891 -3.299 1 82.88 91 LEU A N 1
ATOM 712 C CA . LEU A 1 91 ? -5.59 1.393 -2.002 1 82.88 91 LEU A CA 1
ATOM 713 C C . LEU A 1 91 ? -7.031 1.875 -2.074 1 82.88 91 LEU A C 1
ATOM 715 O O . LEU A 1 91 ? -7.602 2.301 -1.066 1 82.88 91 LEU A O 1
ATOM 719 N N . ASN A 1 92 ? -7.668 1.721 -3.182 1 84.81 92 ASN A N 1
ATOM 720 C CA . ASN A 1 92 ? -9 2.281 -3.395 1 84.81 92 ASN A CA 1
ATOM 721 C C . ASN A 1 92 ? -10.039 1.625 -2.492 1 84.81 92 ASN A C 1
ATOM 723 O O . ASN A 1 92 ? -11.117 2.178 -2.273 1 84.81 92 ASN A O 1
ATOM 727 N N . SER A 1 93 ? -9.727 0.509 -1.978 1 81.69 93 SER A N 1
ATOM 728 C CA . SER A 1 93 ? -10.711 -0.212 -1.174 1 81.69 93 SER A CA 1
ATOM 729 C C . SER A 1 93 ? -10.688 0.251 0.279 1 81.69 93 SER A C 1
ATOM 731 O O . SER A 1 93 ? -11.562 -0.103 1.065 1 81.69 93 SER A O 1
ATOM 733 N N . ILE A 1 94 ? -9.719 0.977 0.664 1 85.19 94 ILE A N 1
ATOM 734 C CA . ILE A 1 94 ? -9.609 1.459 2.035 1 85.19 94 ILE A CA 1
ATOM 735 C C . ILE A 1 94 ? -10.656 2.543 2.287 1 85.19 94 ILE A C 1
ATOM 737 O O . ILE A 1 94 ? -10.609 3.611 1.672 1 85.19 94 ILE A O 1
ATOM 741 N N . GLN A 1 95 ? -11.492 2.293 3.162 1 87.81 95 GLN A N 1
ATOM 742 C CA . GLN A 1 95 ? -12.594 3.207 3.453 1 87.81 95 GLN A CA 1
ATOM 743 C C . GLN A 1 95 ? -12.266 4.094 4.652 1 87.81 95 GLN A C 1
ATOM 745 O O . GLN A 1 95 ? -12.93 5.105 4.883 1 87.81 95 GLN A O 1
ATOM 750 N N . THR A 1 96 ? -11.227 3.711 5.383 1 90.75 96 THR A N 1
ATOM 751 C CA . THR A 1 96 ? -10.828 4.5 6.543 1 90.75 96 THR A CA 1
ATOM 752 C C . THR A 1 96 ? -10.383 5.898 6.121 1 90.75 96 THR A C 1
ATOM 754 O O . THR A 1 96 ? -9.695 6.059 5.113 1 90.75 96 THR A O 1
ATOM 757 N N . HIS A 1 97 ? -10.898 6.859 6.855 1 94.5 97 HIS A N 1
ATOM 758 C CA . HIS A 1 97 ? -10.445 8.227 6.633 1 94.5 97 HIS A CA 1
ATOM 759 C C . HIS A 1 97 ? -9.242 8.555 7.504 1 94.5 97 HIS A C 1
ATOM 761 O O . HIS A 1 97 ? -9.188 8.156 8.672 1 94.5 97 HIS A O 1
ATOM 767 N N . PHE A 1 98 ? -8.344 9.305 6.945 1 96.5 98 PHE A N 1
ATOM 768 C CA . PHE A 1 98 ? -7.102 9.695 7.59 1 96.5 98 PHE A CA 1
ATOM 769 C C . PHE A 1 98 ? -6.945 11.211 7.594 1 96.5 98 PHE A C 1
ATOM 771 O O . PHE A 1 98 ? -7.355 11.883 6.645 1 96.5 98 PHE A O 1
ATOM 778 N N . TRP A 1 99 ? -6.367 11.703 8.727 1 97.81 99 TRP A N 1
ATOM 779 C CA . TRP A 1 99 ? -5.945 13.094 8.672 1 97.81 99 TRP A CA 1
ATOM 780 C C . TRP A 1 99 ? -4.984 13.336 7.516 1 97.81 99 TRP A C 1
ATOM 782 O O . TRP A 1 99 ? -4.051 12.555 7.305 1 97.81 99 TRP A O 1
ATOM 792 N N . ILE A 1 100 ? -5.227 14.367 6.758 1 96.75 100 ILE A N 1
ATOM 793 C CA . ILE A 1 100 ? -4.305 14.828 5.719 1 96.75 100 ILE A CA 1
ATOM 794 C C . ILE A 1 100 ? -3.924 16.281 5.969 1 96.75 100 ILE A C 1
ATOM 796 O O . ILE A 1 100 ? -4.383 16.891 6.938 1 96.75 100 ILE A O 1
ATOM 800 N N . GLY A 1 101 ? -3.033 16.828 5.141 1 97.12 101 GLY A N 1
ATOM 801 C CA . GLY A 1 101 ? -2.428 18.125 5.406 1 97.12 101 GLY A CA 1
ATOM 802 C C . GLY A 1 101 ? -3.305 19.297 4.988 1 97.12 101 GLY A C 1
ATOM 803 O O . GLY A 1 101 ? -2.824 20.25 4.375 1 97.12 101 GLY A O 1
ATOM 804 N N . MET A 1 102 ? -4.543 19.203 5.285 1 93.44 102 MET A N 1
ATOM 805 C CA . MET A 1 102 ? -5.465 20.266 4.93 1 93.44 102 MET A CA 1
ATOM 806 C C . MET A 1 102 ? -6.25 20.734 6.152 1 93.44 102 MET A C 1
ATOM 808 O O . MET A 1 102 ? -6.723 19.922 6.941 1 93.44 102 MET A O 1
ATOM 812 N N . PHE A 1 103 ? -6.352 22.016 6.277 1 92.56 103 PHE A N 1
ATOM 813 C CA . PHE A 1 103 ? -7.066 22.594 7.406 1 92.56 103 PHE A CA 1
ATOM 814 C C . PHE A 1 103 ? -7.754 23.891 7 1 92.56 103 PHE A C 1
ATOM 816 O O . PHE A 1 103 ? -7.367 24.531 6.016 1 92.56 103 PHE A O 1
ATOM 823 N N . TYR A 1 104 ? -8.734 24.203 7.75 1 91.5 104 TYR A N 1
ATOM 824 C CA . TYR A 1 104 ? -9.422 25.469 7.496 1 91.5 104 TYR A CA 1
ATOM 825 C C . TYR A 1 104 ? -8.695 26.625 8.172 1 91.5 104 TYR A C 1
ATOM 827 O O . TYR A 1 104 ? -8.555 26.641 9.398 1 91.5 104 TYR A O 1
ATOM 835 N N . ASN A 1 105 ? -8.273 27.5 7.371 1 90.69 105 ASN A N 1
ATOM 836 C CA . ASN A 1 105 ? -7.602 28.688 7.879 1 90.69 105 ASN A CA 1
ATOM 837 C C . ASN A 1 105 ? -8.594 29.812 8.148 1 90.69 105 ASN A C 1
ATOM 839 O O . ASN A 1 105 ? -9.195 30.359 7.219 1 90.69 105 ASN A O 1
ATOM 843 N N . LYS A 1 106 ? -8.727 30.188 9.359 1 87.69 106 LYS A N 1
ATOM 844 C CA . LYS A 1 106 ? -9.695 31.203 9.773 1 87.69 106 LYS A CA 1
ATOM 845 C C . LYS A 1 106 ? -9.352 32.562 9.188 1 87.69 106 LYS A C 1
ATOM 847 O O . LYS A 1 106 ? -10.234 33.312 8.773 1 87.69 106 LYS A O 1
ATOM 852 N N . GLU A 1 107 ? -8.148 32.875 9.188 1 88.19 107 GLU A N 1
ATOM 853 C CA . GLU A 1 107 ? -7.707 34.188 8.711 1 88.19 107 GLU A CA 1
ATOM 854 C C . GLU A 1 107 ? -8.055 34.406 7.242 1 88.19 107 GLU A C 1
ATOM 856 O O . GLU A 1 107 ? -8.5 35.469 6.844 1 88.19 107 GLU A O 1
ATOM 861 N N . HIS A 1 108 ? -7.867 33.375 6.441 1 87.12 108 HIS A N 1
ATOM 862 C CA . HIS A 1 108 ? -8.109 33.469 5.008 1 87.12 108 HIS A CA 1
ATOM 863 C C . HIS A 1 108 ? -9.492 32.938 4.645 1 87.12 108 HIS A C 1
ATOM 865 O O . HIS A 1 108 ? -9.906 33.031 3.486 1 87.12 108 HIS A O 1
ATOM 871 N N . ALA A 1 109 ? -10.195 32.438 5.66 1 86.69 109 ALA A N 1
ATOM 872 C CA . ALA A 1 109 ? -11.516 31.828 5.457 1 86.69 109 ALA A CA 1
ATOM 873 C C . ALA A 1 109 ? -11.484 30.844 4.293 1 86.69 109 ALA A C 1
ATOM 875 O O . ALA A 1 109 ? -12.344 30.891 3.404 1 86.69 109 ALA A O 1
ATOM 876 N N . ALA A 1 110 ? -10.438 30.016 4.242 1 86.81 110 ALA A N 1
ATOM 877 C CA . ALA A 1 110 ? -10.25 29.062 3.148 1 86.81 110 ALA A CA 1
ATOM 878 C C . ALA A 1 110 ? -9.562 27.797 3.635 1 86.81 110 ALA A C 1
ATOM 880 O O . ALA A 1 110 ? -8.867 27.797 4.66 1 86.81 110 ALA A O 1
ATOM 881 N N . TRP A 1 111 ? -9.812 26.797 2.863 1 90.62 111 TRP A N 1
ATOM 882 C CA . TRP A 1 111 ? -9.055 25.562 3.074 1 90.62 111 TRP A CA 1
ATOM 883 C C . TRP A 1 111 ? -7.652 25.688 2.488 1 90.62 111 TRP A C 1
ATOM 885 O O . TRP A 1 111 ? -7.48 26.125 1.35 1 90.62 111 TRP A O 1
ATOM 895 N N . LEU A 1 112 ? -6.699 25.281 3.32 1 91.56 112 LEU A N 1
ATOM 896 C CA . LEU A 1 112 ? -5.312 25.359 2.875 1 91.56 112 LEU A CA 1
ATOM 897 C C . LEU A 1 112 ? -4.57 24.062 3.166 1 91.56 112 LEU A C 1
ATOM 899 O O . LEU A 1 112 ? -4.879 23.375 4.137 1 91.56 112 LEU A O 1
ATOM 903 N N . TRP A 1 113 ? -3.615 23.859 2.305 1 94.25 113 TRP A N 1
ATOM 904 C CA . TRP A 1 113 ? -2.637 22.828 2.652 1 94.25 113 TRP A CA 1
ATOM 905 C C . TRP A 1 113 ? -1.677 23.328 3.725 1 94.25 113 TRP A C 1
ATOM 907 O O . TRP A 1 113 ? -1.617 24.531 3.998 1 94.25 113 TRP A O 1
ATOM 917 N N . GLU A 1 114 ? -0.868 22.391 4.297 1 94.94 114 GLU A N 1
ATOM 918 C CA . GLU A 1 114 ? 0.086 22.75 5.344 1 94.94 114 GLU A CA 1
ATOM 919 C C . GLU A 1 114 ? 1.094 23.781 4.84 1 94.94 114 GLU A C 1
ATOM 921 O O . GLU A 1 114 ? 1.57 24.625 5.609 1 94.94 114 GLU A O 1
ATOM 926 N N . ASP A 1 115 ? 1.348 23.625 3.584 1 92.5 115 ASP A N 1
ATOM 927 C CA . ASP A 1 115 ? 2.383 24.5 3.047 1 92.5 115 ASP A CA 1
ATOM 928 C C . ASP A 1 115 ? 1.804 25.859 2.664 1 92.5 115 ASP A C 1
ATOM 930 O O . ASP A 1 115 ? 2.518 26.719 2.145 1 92.5 115 ASP A O 1
ATOM 934 N N . GLY A 1 116 ? 0.555 26.062 2.811 1 92.44 116 GLY A N 1
ATOM 935 C CA . GLY A 1 116 ? -0.071 27.359 2.58 1 92.44 116 GLY A CA 1
ATOM 936 C C . GLY A 1 116 ? -0.745 27.469 1.226 1 92.44 116 GLY A C 1
ATOM 937 O O . GLY A 1 116 ? -1.439 28.438 0.945 1 92.44 116 GLY A O 1
ATOM 938 N N . SER A 1 117 ? -0.637 26.453 0.383 1 91.5 117 SER A N 1
ATOM 939 C CA . SER A 1 117 ? -1.25 26.5 -0.94 1 91.5 117 SER A CA 1
ATOM 940 C C . SER A 1 117 ? -2.725 26.125 -0.88 1 91.5 117 SER A C 1
ATOM 942 O O . SER A 1 117 ? -3.158 25.438 0.055 1 91.5 117 SER A O 1
ATOM 944 N N . VAL A 1 118 ? -3.482 26.578 -1.925 1 88.94 118 VAL A N 1
ATOM 945 C CA . VAL A 1 118 ? -4.914 26.312 -2.018 1 88.94 118 VAL A CA 1
ATOM 946 C C . VAL A 1 118 ? -5.148 25.047 -2.84 1 88.94 118 VAL A C 1
ATOM 948 O O . VAL A 1 118 ? -4.555 24.875 -3.906 1 88.94 118 VAL A O 1
ATOM 951 N N . PRO A 1 119 ? -5.961 24.172 -2.311 1 87.88 119 PRO A N 1
ATOM 952 C CA . PRO A 1 119 ? -6.254 22.953 -3.084 1 87.88 119 PRO A CA 1
ATOM 953 C C . PRO A 1 119 ? -7.012 23.25 -4.379 1 87.88 119 PRO A C 1
ATOM 955 O O . PRO A 1 119 ? -7.824 24.188 -4.422 1 87.88 119 PRO A O 1
ATOM 958 N N . SER A 1 120 ? -6.684 22.406 -5.355 1 84.62 120 SER A N 1
ATOM 959 C CA . SER A 1 120 ? -7.422 22.531 -6.609 1 84.62 120 SER A CA 1
ATOM 960 C C . SER A 1 120 ? -8.891 22.172 -6.418 1 84.62 120 SER A C 1
ATOM 962 O O . SER A 1 120 ? -9.219 21.234 -5.688 1 84.62 120 SER A O 1
ATOM 964 N N . GLN A 1 121 ? -9.734 22.859 -7.074 1 78.94 121 GLN A N 1
ATOM 965 C CA . GLN A 1 121 ? -11.172 22.609 -6.984 1 78.94 121 GLN A CA 1
ATOM 966 C C . GLN A 1 121 ? -11.531 21.234 -7.555 1 78.94 121 GLN A C 1
ATOM 968 O O . GLN A 1 121 ? -12.547 20.656 -7.184 1 78.94 121 GLN A O 1
ATOM 973 N N . ASP A 1 122 ? -10.703 20.75 -8.398 1 77.94 122 ASP A N 1
ATOM 974 C CA . ASP A 1 122 ? -10.922 19.438 -9 1 77.94 122 ASP A CA 1
ATOM 975 C C . ASP A 1 122 ? -10.734 18.312 -7.969 1 77.94 122 ASP A C 1
ATOM 977 O O . ASP A 1 122 ? -11.352 17.266 -8.078 1 77.94 122 ASP A O 1
ATOM 981 N N . LEU A 1 123 ? -9.883 18.609 -7.07 1 71.81 123 LEU A N 1
ATOM 982 C CA . LEU A 1 123 ? -9.547 17.594 -6.074 1 71.81 123 LEU A CA 1
ATOM 983 C C . LEU A 1 123 ? -10.461 17.719 -4.855 1 71.81 123 LEU A C 1
ATOM 985 O O . LEU A 1 123 ? -10.82 16.703 -4.25 1 71.81 123 LEU A O 1
ATOM 989 N N . PHE A 1 124 ? -10.789 18.984 -4.559 1 76.56 124 PHE A N 1
ATOM 990 C CA . PHE A 1 124 ? -11.5 19.219 -3.311 1 76.56 124 PHE A CA 1
ATOM 991 C C . PHE A 1 124 ? -12.719 20.109 -3.543 1 76.56 124 PHE A C 1
ATOM 993 O O . PHE A 1 124 ? -12.57 21.312 -3.768 1 76.56 124 PHE A O 1
ATOM 1000 N N . PRO A 1 125 ? -13.875 19.344 -3.607 1 60.72 125 PRO A N 1
ATOM 1001 C CA . PRO A 1 125 ? -15.023 20.234 -3.758 1 60.72 125 PRO A CA 1
ATOM 1002 C C . PRO A 1 125 ? -15.312 21.047 -2.496 1 60.72 125 PRO A C 1
ATOM 1004 O O . PRO A 1 125 ? -15.359 20.484 -1.396 1 60.72 125 PRO A O 1
ATOM 1007 N N . THR A 1 126 ? -14.711 22.188 -2.285 1 58.28 126 THR A N 1
ATOM 1008 C CA . THR A 1 126 ? -14.797 23.078 -1.136 1 58.28 126 THR A CA 1
ATOM 1009 C C . THR A 1 126 ? -16.25 23.312 -0.742 1 58.28 126 THR A C 1
ATOM 1011 O O . THR A 1 126 ? -17.094 23.625 -1.592 1 58.28 126 THR A O 1
ATOM 1014 N N . SER A 1 127 ? -16.656 22.516 0.185 1 56.34 127 SER A N 1
ATOM 1015 C CA . SER A 1 127 ? -17.922 23 0.712 1 56.34 127 SER A CA 1
ATOM 1016 C C . SER A 1 127 ? -17.75 24.312 1.461 1 56.34 127 SER A C 1
ATOM 1018 O O . SER A 1 127 ? -16.688 24.562 2.033 1 56.34 127 SER A O 1
ATOM 1020 N N . GLN A 1 128 ? -18.344 25.344 1.099 1 55.66 128 GLN A N 1
ATOM 1021 C CA . GLN A 1 128 ? -18.406 26.734 1.543 1 55.66 128 GLN A CA 1
ATOM 1022 C C . GLN A 1 128 ? -18.766 26.828 3.021 1 55.66 128 GLN A C 1
ATOM 1024 O O . GLN A 1 128 ? -18.844 27.922 3.58 1 55.66 128 GLN A O 1
ATOM 1029 N N . LYS A 1 129 ? -18.969 25.734 3.648 1 59.16 129 LYS A N 1
ATOM 1030 C CA . LYS A 1 129 ? -19.5 26.016 4.984 1 59.16 129 LYS A CA 1
ATOM 1031 C C . LYS A 1 129 ? -18.391 26.469 5.926 1 59.16 129 LYS A C 1
ATOM 1033 O O . LYS A 1 129 ? -17.219 26.094 5.754 1 59.16 129 LYS A O 1
ATOM 1038 N N . ILE A 1 130 ? -18.734 27.609 6.699 1 60.22 130 ILE A N 1
ATOM 1039 C CA . ILE A 1 130 ? -17.906 28.156 7.762 1 60.22 130 ILE A CA 1
ATOM 1040 C C . ILE A 1 130 ? -17.438 27.031 8.68 1 60.22 130 ILE A C 1
ATOM 1042 O O . ILE A 1 130 ? -18.25 26.312 9.258 1 60.22 130 ILE A O 1
ATOM 1046 N N . SER A 1 131 ? -16.219 26.391 8.523 1 67.81 131 SER A N 1
ATOM 1047 C CA . SER A 1 131 ? -15.75 25.234 9.289 1 67.81 131 SER A CA 1
ATOM 1048 C C . SER A 1 131 ? -14.57 25.609 10.18 1 67.81 131 SER A C 1
ATOM 1050 O O . SER A 1 131 ? -13.484 25.047 10.039 1 67.81 131 SER A O 1
ATOM 1052 N N . THR A 1 132 ? -14.883 26.625 11.258 1 79.75 132 THR A N 1
ATOM 1053 C CA . THR A 1 132 ? -13.781 26.953 12.156 1 79.75 132 THR A CA 1
ATOM 1054 C C . THR A 1 132 ? -13.375 25.734 12.977 1 79.75 132 THR A C 1
ATOM 1056 O O . THR A 1 132 ? -14.234 24.984 13.445 1 79.75 132 THR A O 1
ATOM 1059 N N . ASN A 1 133 ? -12.016 25.406 13.125 1 91.44 133 ASN A N 1
ATOM 1060 C CA . ASN A 1 133 ? -11.406 24.328 13.883 1 91.44 133 ASN A CA 1
ATOM 1061 C C . ASN A 1 133 ? -11.68 22.969 13.242 1 91.44 133 ASN A C 1
ATOM 1063 O O . ASN A 1 133 ? -11.859 21.969 13.945 1 91.44 133 ASN A O 1
ATOM 1067 N N . TYR A 1 134 ? -11.922 23.125 11.969 1 91.81 134 TYR A N 1
ATOM 1068 C CA . TYR A 1 134 ? -12.117 21.875 11.234 1 91.81 134 TYR A CA 1
ATOM 1069 C C . TYR A 1 134 ? -10.922 21.562 10.344 1 91.81 134 TYR A C 1
ATOM 1071 O O . TYR A 1 134 ? -10.258 22.484 9.852 1 91.81 134 TYR A O 1
ATOM 1079 N N . CYS A 1 135 ? -10.672 20.312 10.266 1 95.19 135 CYS A N 1
ATOM 1080 C CA . CYS A 1 135 ? -9.602 19.781 9.43 1 95.19 135 CYS A CA 1
ATOM 1081 C C . CYS A 1 135 ? -10.133 18.703 8.492 1 95.19 135 CYS A C 1
ATOM 1083 O O . CYS A 1 135 ? -11.273 18.266 8.633 1 95.19 135 CYS A O 1
ATOM 1085 N N . MET A 1 136 ? -9.273 18.391 7.555 1 93.75 136 MET A N 1
ATOM 1086 C CA . MET A 1 136 ? -9.766 17.516 6.5 1 93.75 136 MET A CA 1
ATOM 1087 C C . MET A 1 136 ? -9.227 16.094 6.668 1 93.75 136 MET A C 1
ATOM 1089 O O . MET A 1 136 ? -8.047 15.914 6.977 1 93.75 136 MET A O 1
ATOM 1093 N N . MET A 1 137 ? -10.109 15.164 6.449 1 94.94 137 MET A N 1
ATOM 1094 C CA . MET A 1 137 ? -9.75 13.75 6.367 1 94.94 137 MET A CA 1
ATOM 1095 C C . MET A 1 137 ? -9.938 13.227 4.945 1 94.94 137 MET A C 1
ATOM 1097 O O . MET A 1 137 ? -10.719 13.781 4.172 1 94.94 137 MET A O 1
ATOM 1101 N N . TYR A 1 138 ? -9.172 12.188 4.629 1 93.38 138 TYR A N 1
ATOM 1102 C CA . TYR A 1 138 ? -9.203 11.602 3.291 1 93.38 138 TYR A CA 1
ATOM 1103 C C . TYR A 1 138 ? -9.211 10.078 3.359 1 93.38 138 TYR A C 1
ATOM 1105 O O . TYR A 1 138 ? -8.484 9.492 4.164 1 93.38 138 TYR A O 1
ATOM 1113 N N . SER A 1 139 ? -10.008 9.508 2.539 1 92.19 139 SER A N 1
ATOM 1114 C CA . SER A 1 139 ? -9.969 8.07 2.33 1 92.19 139 SER A CA 1
ATOM 1115 C C . SER A 1 139 ? -9.414 7.723 0.95 1 92.19 139 SER A C 1
ATOM 1117 O O . SER A 1 139 ? -9.82 8.312 -0.052 1 92.19 139 SER A O 1
ATOM 1119 N N . PRO A 1 140 ? -8.523 6.754 0.859 1 90 140 PRO A N 1
ATOM 1120 C CA . PRO A 1 140 ? -8.016 6.32 -0.444 1 90 140 PRO A CA 1
ATOM 1121 C C . PRO A 1 140 ? -9.117 5.871 -1.393 1 90 140 PRO A C 1
ATOM 1123 O O . PRO A 1 140 ? -8.891 5.734 -2.598 1 90 140 PRO A O 1
ATOM 1126 N N . SER A 1 141 ? -10.328 5.711 -0.906 1 85.81 141 SER A N 1
ATOM 1127 C CA . SER A 1 141 ? -11.484 5.488 -1.768 1 85.81 141 SER A CA 1
ATOM 1128 C C . SER A 1 141 ? -11.961 6.793 -2.395 1 85.81 141 SER A C 1
ATOM 1130 O O . SER A 1 141 ? -13.023 6.836 -3.018 1 85.81 141 SER A O 1
ATOM 1132 N N . ARG A 1 142 ? -11.273 7.812 -2.201 1 86.81 142 ARG A N 1
ATOM 1133 C CA . ARG A 1 142 ? -11.445 9.117 -2.836 1 86.81 142 ARG A CA 1
ATOM 1134 C C . ARG A 1 142 ? -12.609 9.883 -2.217 1 86.81 142 ARG A C 1
ATOM 1136 O O . ARG A 1 142 ? -13.445 10.43 -2.934 1 86.81 142 ARG A O 1
ATOM 1143 N N . SER A 1 143 ? -12.664 9.914 -0.98 1 88.44 143 SER A N 1
ATOM 1144 C CA . SER A 1 143 ? -13.664 10.688 -0.267 1 88.44 143 SER A CA 1
ATOM 1145 C C . SER A 1 143 ? -13.023 11.578 0.795 1 88.44 143 SER A C 1
ATOM 1147 O O . SER A 1 143 ? -12.031 11.195 1.414 1 88.44 143 SER A O 1
ATOM 1149 N N . PHE A 1 144 ? -13.641 12.719 0.965 1 90.5 144 PHE A N 1
ATOM 1150 C CA . PHE A 1 144 ? -13.172 13.688 1.953 1 90.5 144 PHE A CA 1
ATOM 1151 C C . PHE A 1 144 ? -14.188 13.836 3.08 1 90.5 144 PHE A C 1
ATOM 1153 O O . PHE A 1 144 ? -15.398 13.703 2.857 1 90.5 144 PHE A O 1
ATOM 1160 N N . LEU A 1 145 ? -13.695 14.133 4.254 1 91.19 145 LEU A N 1
ATOM 1161 C CA . LEU A 1 145 ? -14.547 14.344 5.414 1 91.19 145 LEU A CA 1
ATOM 1162 C C . LEU A 1 145 ? -14 15.461 6.297 1 91.19 145 LEU A C 1
ATOM 1164 O O . LEU A 1 145 ? -12.82 15.445 6.664 1 91.19 145 LEU A O 1
ATOM 1168 N N . GLU A 1 146 ? -14.867 16.406 6.523 1 91.75 146 GLU A N 1
ATOM 1169 C CA . GLU A 1 146 ? -14.5 17.453 7.477 1 91.75 146 GLU A CA 1
ATOM 1170 C C . GLU A 1 146 ? -14.703 17 8.914 1 91.75 146 GLU A C 1
ATOM 1172 O O . GLU A 1 146 ? -15.734 16.406 9.242 1 91.75 146 GLU A O 1
ATOM 1177 N N . GLU A 1 147 ? -13.648 17.188 9.742 1 93.44 147 GLU A N 1
ATOM 1178 C CA . GLU A 1 147 ? -13.711 16.766 11.133 1 93.44 147 GLU A CA 1
ATOM 1179 C C . GLU A 1 147 ? -13.055 17.781 12.062 1 93.44 147 GLU A C 1
ATOM 1181 O O . GLU A 1 147 ? -12.133 18.5 11.656 1 93.44 147 GLU A O 1
ATOM 1186 N N . HIS A 1 148 ? -13.703 17.922 13.312 1 95.5 148 HIS A N 1
ATOM 1187 C CA . HIS A 1 148 ? -13.055 18.812 14.273 1 95.5 148 HIS A CA 1
ATOM 1188 C C . HIS A 1 148 ? -11.602 18.422 14.5 1 95.5 148 HIS A C 1
ATOM 1190 O O . HIS A 1 148 ? -11.297 17.25 14.703 1 95.5 148 HIS A O 1
ATOM 1196 N N . CYS A 1 149 ? -10.672 19.312 14.492 1 97.38 149 CYS A N 1
ATOM 1197 C CA . CYS A 1 149 ? -9.234 19.078 14.445 1 97.38 149 CYS A CA 1
ATOM 1198 C C . CYS A 1 149 ? -8.75 18.422 15.727 1 97.38 149 CYS A C 1
ATOM 1200 O O . CYS A 1 149 ? -7.668 17.828 15.758 1 97.38 149 CYS A O 1
ATOM 1202 N N . GLU A 1 150 ? -9.57 18.531 16.766 1 97.94 150 GLU A N 1
ATOM 1203 C CA . GLU A 1 150 ? -9.148 18.031 18.078 1 97.94 150 GLU A CA 1
ATOM 1204 C C . GLU A 1 150 ? -9.508 16.562 18.25 1 97.94 150 GLU A C 1
ATOM 1206 O O . GLU A 1 150 ? -9.078 15.914 19.203 1 97.94 150 GLU A O 1
ATOM 1211 N N . LYS A 1 151 ? -10.359 16.047 17.312 1 98.06 151 LYS A N 1
ATOM 1212 C CA . LYS A 1 151 ? -10.68 14.625 17.375 1 98.06 151 LYS A CA 1
ATOM 1213 C C . LYS A 1 151 ? -9.461 13.766 17.031 1 98.06 151 LYS A C 1
ATOM 1215 O O . LYS A 1 151 ? -8.555 14.227 16.328 1 98.06 151 LYS A O 1
ATOM 1220 N N . LYS A 1 152 ? -9.414 12.602 17.562 1 98.69 152 LYS A N 1
ATOM 1221 C CA . LYS A 1 152 ? -8.297 11.695 17.281 1 98.69 152 LYS A CA 1
ATOM 1222 C C . LYS A 1 152 ? -8.648 10.727 16.156 1 98.69 152 LYS A C 1
ATOM 1224 O O . LYS A 1 152 ? -9.664 10.031 16.219 1 98.69 152 LYS A O 1
ATOM 1229 N N . ASN A 1 153 ? -7.828 10.695 15.133 1 98.38 153 ASN A N 1
ATOM 1230 C CA . ASN A 1 153 ? -7.988 9.844 13.961 1 98.38 153 ASN A CA 1
ATOM 1231 C C . ASN A 1 153 ? -6.645 9.344 13.438 1 98.38 153 ASN A C 1
ATOM 1233 O O . ASN A 1 153 ? -5.594 9.828 13.867 1 98.38 153 ASN A O 1
ATOM 1237 N N . ASN A 1 154 ? -6.727 8.359 12.57 1 97.5 154 ASN A N 1
ATOM 1238 C CA . ASN A 1 154 ? -5.516 7.953 11.867 1 97.5 154 ASN A CA 1
ATOM 1239 C C . ASN A 1 154 ? -5.047 9.023 10.883 1 97.5 154 ASN A C 1
ATOM 1241 O O . ASN A 1 154 ? -5.793 9.953 10.57 1 97.5 154 ASN A O 1
ATOM 1245 N N . PHE A 1 155 ? -3.818 8.93 10.5 1 97.94 155 PHE A N 1
ATOM 1246 C CA . PHE A 1 155 ? -3.279 9.961 9.633 1 97.94 155 PHE A CA 1
ATOM 1247 C C . PHE A 1 155 ? -2.299 9.367 8.625 1 97.94 155 PHE A C 1
ATOM 1249 O O . PHE A 1 155 ? -1.811 8.25 8.812 1 97.94 155 PHE A O 1
ATOM 1256 N N . ILE A 1 156 ? -2.074 10.039 7.527 1 97.12 156 ILE A N 1
ATOM 1257 C CA . ILE A 1 156 ? -1.128 9.641 6.492 1 97.12 156 ILE A CA 1
ATOM 1258 C C . ILE A 1 156 ? -0.01 10.68 6.383 1 97.12 156 ILE A C 1
ATOM 1260 O O . ILE A 1 156 ? -0.274 11.883 6.316 1 97.12 156 ILE A O 1
ATOM 1264 N N . CYS A 1 157 ? 1.2 10.211 6.402 1 98 157 CYS A N 1
ATOM 1265 C CA . CYS A 1 157 ? 2.355 11.047 6.102 1 98 157 CYS A CA 1
ATOM 1266 C C . CYS A 1 157 ? 2.883 10.773 4.699 1 98 157 CYS A C 1
ATOM 1268 O O . CYS A 1 157 ? 2.723 9.664 4.18 1 98 157 CYS A O 1
ATOM 1270 N N . LYS A 1 158 ? 3.494 11.766 4.148 1 96.56 158 LYS A N 1
ATOM 1271 C CA . LYS A 1 158 ? 4.172 11.625 2.865 1 96.56 158 LYS A CA 1
ATOM 1272 C C . LYS A 1 158 ? 5.57 12.234 2.906 1 96.56 158 LYS A C 1
ATOM 1274 O O . LYS A 1 158 ? 5.754 13.328 3.439 1 96.56 158 LYS A O 1
ATOM 1279 N N . GLN A 1 159 ? 6.469 11.438 2.412 1 94.31 159 GLN A N 1
ATOM 1280 C CA . GLN A 1 159 ? 7.855 11.883 2.264 1 94.31 159 GLN A CA 1
ATOM 1281 C C . GLN A 1 159 ? 8.328 11.727 0.822 1 94.31 159 GLN A C 1
ATOM 1283 O O . GLN A 1 159 ? 8.234 10.641 0.245 1 94.31 159 GLN A O 1
ATOM 1288 N N . GLN A 1 160 ? 8.695 12.828 0.266 1 87.5 160 GLN A N 1
ATOM 1289 C CA . GLN A 1 160 ? 9.234 12.766 -1.088 1 87.5 160 GLN A CA 1
ATOM 1290 C C . GLN A 1 160 ? 10.703 12.344 -1.077 1 87.5 160 GLN A C 1
ATOM 1292 O O . GLN A 1 160 ? 11.492 12.867 -0.29 1 87.5 160 GLN A O 1
ATOM 1297 N N . LEU A 1 161 ? 10.977 11.297 -1.879 1 78 161 LEU A N 1
ATOM 1298 C CA . LEU A 1 161 ? 12.352 10.82 -1.961 1 78 161 LEU A CA 1
ATOM 1299 C C . LEU A 1 161 ? 13.172 11.688 -2.91 1 78 161 LEU A C 1
ATOM 1301 O O . LEU A 1 161 ? 12.672 12.117 -3.951 1 78 161 LEU A O 1
ATOM 1305 N N . ILE A 1 162 ? 14.25 12.359 -2.492 1 65.12 162 ILE A N 1
ATOM 1306 C CA . ILE A 1 162 ? 15.141 13.211 -3.279 1 65.12 162 ILE A CA 1
ATOM 1307 C C . ILE A 1 162 ? 16.219 12.352 -3.928 1 65.12 162 ILE A C 1
ATOM 1309 O O . ILE A 1 162 ? 16.734 11.414 -3.312 1 65.12 162 ILE A O 1
ATOM 1313 N N . MET B 1 1 ? 63.875 -31.891 -80.938 1 31.5 1 MET B N 1
ATOM 1314 C CA . MET B 1 1 ? 64.5 -31.312 -79.75 1 31.5 1 MET B CA 1
ATOM 1315 C C . MET B 1 1 ? 63.656 -30.141 -79.25 1 31.5 1 MET B C 1
ATOM 1317 O O . MET B 1 1 ? 63.375 -29.203 -80 1 31.5 1 MET B O 1
ATOM 1321 N N . CYS B 1 2 ? 62.594 -30.453 -78.25 1 36.5 2 CYS B N 1
ATOM 1322 C CA . CYS B 1 2 ? 61.438 -29.859 -77.625 1 36.5 2 CYS B CA 1
ATOM 1323 C C . CYS B 1 2 ? 61.812 -28.641 -76.812 1 36.5 2 CYS B C 1
ATOM 1325 O O . CYS B 1 2 ? 62.438 -28.781 -75.75 1 36.5 2 CYS B O 1
ATOM 1327 N N . LEU B 1 3 ? 62.312 -27.5 -77.438 1 29.73 3 LEU B N 1
ATOM 1328 C CA . LEU B 1 3 ? 62.844 -26.297 -76.812 1 29.73 3 LEU B CA 1
ATOM 1329 C C . LEU B 1 3 ? 61.844 -25.719 -75.812 1 29.73 3 LEU B C 1
ATOM 1331 O O . LEU B 1 3 ? 60.688 -25.484 -76.125 1 29.73 3 LEU B O 1
ATOM 1335 N N . PHE B 1 4 ? 62.031 -25.953 -74.438 1 29.92 4 PHE B N 1
ATOM 1336 C CA . PHE B 1 4 ? 61.5 -25.688 -73.125 1 29.92 4 PHE B CA 1
ATOM 1337 C C . PHE B 1 4 ? 61.5 -24.188 -72.812 1 29.92 4 PHE B C 1
ATOM 1339 O O . PHE B 1 4 ? 62.5 -23.641 -72.312 1 29.92 4 PHE B O 1
ATOM 1346 N N . LEU B 1 5 ? 61.156 -23.312 -73.812 1 30.39 5 LEU B N 1
ATOM 1347 C CA . LEU B 1 5 ? 61.312 -21.906 -73.438 1 30.39 5 LEU B CA 1
ATOM 1348 C C . LEU B 1 5 ? 60.531 -21.547 -72.188 1 30.39 5 LEU B C 1
ATOM 1350 O O . LEU B 1 5 ? 59.312 -21.719 -72.188 1 30.39 5 LEU B O 1
ATOM 1354 N N . MET B 1 6 ? 61.125 -21.641 -70.938 1 28.55 6 MET B N 1
ATOM 1355 C CA . MET B 1 6 ? 60.781 -21.406 -69.562 1 28.55 6 MET B CA 1
ATOM 1356 C C . MET B 1 6 ? 60.312 -19.969 -69.312 1 28.55 6 MET B C 1
ATOM 1358 O O . MET B 1 6 ? 61.125 -19.031 -69.438 1 28.55 6 MET B O 1
ATOM 1362 N N . ALA B 1 7 ? 59.344 -19.438 -70.062 1 32.5 7 ALA B N 1
ATOM 1363 C CA . ALA B 1 7 ? 58.938 -18.047 -69.938 1 32.5 7 ALA B CA 1
ATOM 1364 C C . ALA B 1 7 ? 58.625 -17.734 -68.438 1 32.5 7 ALA B C 1
ATOM 1366 O O . ALA B 1 7 ? 57.844 -18.422 -67.812 1 32.5 7 ALA B O 1
ATOM 1367 N N . THR B 1 8 ? 59.656 -17.266 -67.625 1 30.22 8 THR B N 1
ATOM 1368 C CA . THR B 1 8 ? 59.719 -16.859 -66.25 1 30.22 8 THR B CA 1
ATOM 1369 C C . THR B 1 8 ? 58.688 -15.773 -65.938 1 30.22 8 THR B C 1
ATOM 1371 O O . THR B 1 8 ? 58.75 -14.672 -66.5 1 30.22 8 THR B O 1
ATOM 1374 N N . LEU B 1 9 ? 57.344 -16 -66.125 1 32.28 9 LEU B N 1
ATOM 1375 C CA . LEU B 1 9 ? 56.312 -15.039 -65.812 1 32.28 9 LEU B CA 1
ATOM 1376 C C . LEU B 1 9 ? 56.531 -14.477 -64.375 1 32.28 9 LEU B C 1
ATOM 1378 O O . LEU B 1 9 ? 56.594 -15.227 -63.438 1 32.28 9 LEU B O 1
ATOM 1382 N N . GLY B 1 10 ? 57.438 -13.398 -64.188 1 30.23 10 GLY B N 1
ATOM 1383 C CA . GLY B 1 10 ? 57.75 -12.648 -63 1 30.23 10 GLY B CA 1
ATOM 1384 C C . GLY B 1 10 ? 56.531 -12.203 -62.25 1 30.23 10 GLY B C 1
ATOM 1385 O O . GLY B 1 10 ? 55.719 -11.422 -62.75 1 30.23 10 GLY B O 1
ATOM 1386 N N . ILE B 1 11 ? 55.75 -13.039 -61.594 1 33.06 11 ILE B N 1
ATOM 1387 C CA . ILE B 1 11 ? 54.562 -12.75 -60.781 1 33.06 11 ILE B CA 1
ATOM 1388 C C . ILE B 1 11 ? 54.906 -11.719 -59.719 1 33.06 11 ILE B C 1
ATOM 1390 O O . ILE B 1 11 ? 55.719 -11.969 -58.844 1 33.06 11 ILE B O 1
ATOM 1394 N N . LEU B 1 12 ? 55.25 -10.398 -60.156 1 28.94 12 LEU B N 1
ATOM 1395 C CA . LEU B 1 12 ? 55.5 -9.359 -59.156 1 28.94 12 LEU B CA 1
ATOM 1396 C C . LEU B 1 12 ? 54.375 -9.352 -58.094 1 28.94 12 LEU B C 1
ATOM 1398 O O . LEU B 1 12 ? 53.219 -9.242 -58.438 1 28.94 12 LEU B O 1
ATOM 1402 N N . MET B 1 13 ? 54.562 -10.102 -57 1 30.34 13 MET B N 1
ATOM 1403 C CA . MET B 1 13 ? 53.781 -10.18 -55.781 1 30.34 13 MET B CA 1
ATOM 1404 C C . MET B 1 13 ? 53.625 -8.797 -55.156 1 30.34 13 MET B C 1
ATOM 1406 O O . MET B 1 13 ? 54.594 -8.188 -54.719 1 30.34 13 MET B O 1
ATOM 1410 N N . LYS B 1 14 ? 53.094 -7.762 -55.938 1 29.3 14 LYS B N 1
ATOM 1411 C CA . LYS B 1 14 ? 52.938 -6.512 -55.219 1 29.3 14 LYS B CA 1
ATOM 1412 C C . LYS B 1 14 ? 52.344 -6.77 -53.844 1 29.3 14 LYS B C 1
ATOM 1414 O O . LYS B 1 14 ? 51.312 -7.434 -53.719 1 29.3 14 LYS B O 1
ATOM 1419 N N . ILE B 1 15 ? 53.125 -6.836 -52.812 1 30 15 ILE B N 1
ATOM 1420 C CA . ILE B 1 15 ? 52.875 -6.852 -51.375 1 30 15 ILE B CA 1
ATOM 1421 C C . ILE B 1 15 ? 51.969 -5.676 -50.969 1 30 15 ILE B C 1
ATOM 1423 O O . ILE B 1 15 ? 52.406 -4.523 -51.031 1 30 15 ILE B O 1
ATOM 1427 N N . SER B 1 16 ? 50.969 -5.375 -51.812 1 26.97 16 SER B N 1
ATOM 1428 C CA . SER B 1 16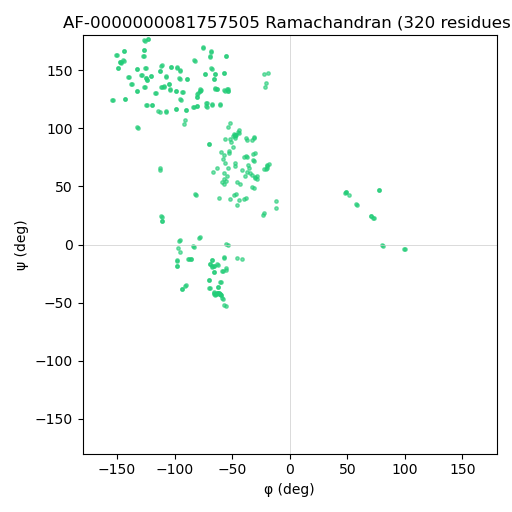 ? 50.25 -4.219 -51.281 1 26.97 16 SER B CA 1
ATOM 1429 C C . SER B 1 16 ? 50.031 -4.379 -49.781 1 26.97 16 SER B C 1
ATOM 1431 O O . SER B 1 16 ? 49.562 -5.426 -49.312 1 26.97 16 SER B O 1
ATOM 1433 N N . PHE B 1 17 ? 50.906 -3.789 -49 1 29.02 17 PHE B N 1
ATOM 1434 C CA . PHE B 1 17 ? 50.812 -3.498 -47.594 1 29.02 17 PHE B CA 1
ATOM 1435 C C . PHE B 1 17 ? 49.438 -2.932 -47.25 1 29.02 17 PHE B C 1
ATOM 1437 O O . PHE B 1 17 ? 49.094 -1.825 -47.688 1 29.02 17 PHE B O 1
ATOM 1444 N N . THR B 1 18 ? 48.375 -3.424 -47.844 1 28.19 18 THR B N 1
ATOM 1445 C CA . THR B 1 18 ? 47.219 -2.699 -47.344 1 28.19 18 THR B CA 1
ATOM 1446 C C . THR B 1 18 ? 47.219 -2.625 -45.812 1 28.19 18 THR B C 1
ATOM 1448 O O . THR B 1 18 ? 47.406 -3.639 -45.156 1 28.19 18 THR B O 1
ATOM 1451 N N . LYS B 1 19 ? 47.812 -1.488 -45.344 1 29.77 19 LYS B N 1
ATOM 1452 C CA . LYS B 1 19 ? 47.656 -1.094 -43.938 1 29.77 19 LYS B CA 1
ATOM 1453 C C . LYS B 1 19 ? 46.25 -1.383 -43.438 1 29.77 19 LYS B C 1
ATOM 1455 O O . LYS B 1 19 ? 45.281 -0.878 -44 1 29.77 19 LYS B O 1
ATOM 1460 N N . GLN B 1 20 ? 45.938 -2.674 -43.156 1 30.17 20 GLN B N 1
ATOM 1461 C CA . GLN B 1 20 ? 44.719 -2.871 -42.344 1 30.17 20 GLN B CA 1
ATOM 1462 C C . GLN B 1 20 ? 44.625 -1.864 -41.219 1 30.17 20 GLN B C 1
ATOM 1464 O O . GLN B 1 20 ? 45.5 -1.85 -40.312 1 30.17 20 GLN B O 1
ATOM 1469 N N . SER B 1 21 ? 44.5 -0.566 -41.594 1 30.06 21 SER B N 1
ATOM 1470 C CA . SER B 1 21 ? 44.125 0.295 -40.5 1 30.06 21 SER B CA 1
ATOM 1471 C C . SER B 1 21 ? 43.219 -0.436 -39.5 1 30.06 21 SER B C 1
ATOM 1473 O O . SER B 1 21 ? 42.219 -1.048 -39.906 1 30.06 21 SER B O 1
ATOM 1475 N N . ILE B 1 22 ? 43.938 -1.033 -38.562 1 28.69 22 ILE B N 1
ATOM 1476 C CA . ILE B 1 22 ? 43.312 -1.5 -37.312 1 28.69 22 ILE B CA 1
ATOM 1477 C C . ILE B 1 22 ? 42.25 -0.495 -36.875 1 28.69 22 ILE B C 1
ATOM 1479 O O . ILE B 1 22 ? 42.594 0.623 -36.469 1 28.69 22 ILE B O 1
ATOM 1483 N N . GLN B 1 23 ? 41.438 0.096 -37.719 1 29.59 23 GLN B N 1
ATOM 1484 C CA . GLN B 1 23 ? 40.375 0.81 -37 1 29.59 23 GLN B CA 1
ATOM 1485 C C . GLN B 1 23 ? 39.938 0.022 -35.781 1 29.59 23 GLN B C 1
ATOM 1487 O O . GLN B 1 23 ? 39.469 -1.117 -35.906 1 29.59 23 GLN B O 1
ATOM 1492 N N . THR B 1 24 ? 40.781 0.066 -34.75 1 31.08 24 THR B N 1
ATOM 1493 C CA . THR B 1 24 ? 40.344 -0.347 -33.438 1 31.08 24 THR B CA 1
ATOM 1494 C C . THR B 1 24 ? 38.906 0.055 -33.188 1 31.08 24 THR B C 1
ATOM 1496 O O . THR B 1 24 ? 38.562 1.244 -33.125 1 31.08 24 THR B O 1
ATOM 1499 N N . ALA B 1 25 ? 38 -0.462 -33.969 1 35.16 25 ALA B N 1
ATOM 1500 C CA . ALA B 1 25 ? 36.625 -0.342 -33.531 1 35.16 25 ALA B CA 1
ATOM 1501 C C . ALA B 1 25 ? 36.5 -0.535 -32.031 1 35.16 25 ALA B C 1
ATOM 1503 O O . ALA B 1 25 ? 36.719 -1.636 -31.531 1 35.16 25 ALA B O 1
ATOM 1504 N N . LEU B 1 26 ? 37.188 0.313 -31.266 1 32.53 26 LEU B N 1
ATOM 1505 C CA . LEU B 1 26 ? 36.688 0.322 -29.891 1 32.53 26 LEU B CA 1
ATOM 1506 C C . LEU B 1 26 ? 35.156 0.104 -29.859 1 32.53 26 LEU B C 1
ATOM 1508 O O . LEU B 1 26 ? 34.406 0.955 -30.328 1 32.53 26 LEU B O 1
ATOM 1512 N N . SER B 1 27 ? 34.719 -1.034 -30.344 1 31.81 27 SER B N 1
ATOM 1513 C CA . SER B 1 27 ? 33.344 -1.399 -30.016 1 31.81 27 SER B CA 1
ATOM 1514 C C . SER B 1 27 ? 32.938 -0.855 -28.656 1 31.81 27 SER B C 1
ATOM 1516 O O . SER B 1 27 ? 33.5 -1.233 -27.625 1 31.81 27 SER B O 1
ATOM 1518 N N . LEU B 1 28 ? 32.75 0.509 -28.594 1 33.44 28 LEU B N 1
ATOM 1519 C CA . LEU B 1 28 ? 32 0.987 -27.438 1 33.44 28 LEU B CA 1
ATOM 1520 C C . LEU B 1 28 ? 30.969 -0.052 -27 1 33.44 28 LEU B C 1
ATOM 1522 O O . LEU B 1 28 ? 30.141 -0.488 -27.797 1 33.44 28 LEU B O 1
ATOM 1526 N N . GLY B 1 29 ? 31.422 -1.097 -26.297 1 32.66 29 GLY B N 1
ATOM 1527 C CA . GLY B 1 29 ? 30.453 -1.938 -25.609 1 32.66 29 GLY B CA 1
ATOM 1528 C C . GLY B 1 29 ? 29.125 -1.243 -25.359 1 32.66 29 GLY B C 1
ATOM 1529 O O . GLY B 1 29 ? 29.031 -0.021 -25.484 1 32.66 29 GLY B O 1
ATOM 1530 N N . PRO B 1 30 ? 28.062 -1.94 -25.609 1 36.53 30 PRO B N 1
ATOM 1531 C CA . PRO B 1 30 ? 26.766 -1.294 -25.328 1 36.53 30 PRO B CA 1
ATOM 1532 C C . PRO B 1 30 ? 26.844 -0.307 -24.172 1 36.53 30 PRO B C 1
ATOM 1534 O O . PRO B 1 30 ? 27.547 -0.563 -23.172 1 36.53 30 PRO B O 1
ATOM 1537 N N . ILE B 1 31 ? 27.109 0.958 -24.438 1 36.06 31 ILE B N 1
ATOM 1538 C CA . ILE B 1 31 ? 26.672 1.915 -23.422 1 36.06 31 ILE B CA 1
ATOM 1539 C C . ILE B 1 31 ? 25.578 1.29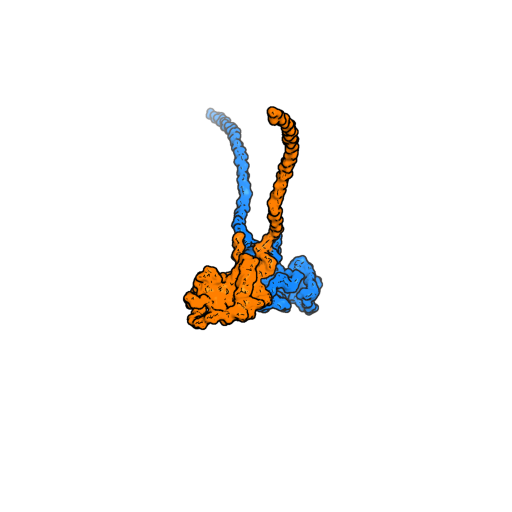2 -22.562 1 36.06 31 ILE B C 1
ATOM 1541 O O . ILE B 1 31 ? 24.469 1.016 -23.047 1 36.06 31 ILE B O 1
ATOM 1545 N N . ILE B 1 32 ? 25.906 0.293 -21.844 1 34.75 32 ILE B N 1
ATOM 1546 C CA . ILE B 1 32 ? 24.953 0.094 -20.75 1 34.75 32 ILE B CA 1
ATOM 1547 C C . ILE B 1 32 ? 24.359 1.436 -20.344 1 34.75 32 ILE B C 1
ATOM 1549 O O . ILE B 1 32 ? 25.062 2.297 -19.797 1 34.75 32 ILE B O 1
ATOM 1553 N N . GLU B 1 33 ? 23.734 2.148 -21.25 1 34.66 33 GLU B N 1
ATOM 1554 C CA . GLU B 1 33 ? 22.906 3.189 -20.656 1 34.66 33 GLU B CA 1
ATOM 1555 C C . GLU B 1 33 ? 22.594 2.885 -19.188 1 34.66 33 GLU B C 1
ATOM 1557 O O . GLU B 1 33 ? 21.906 1.918 -18.891 1 34.66 33 GLU B O 1
ATOM 1562 N N . PHE B 1 34 ? 23.609 2.961 -18.406 1 34.34 34 PHE B N 1
ATOM 1563 C CA . PHE B 1 34 ? 23.234 3.16 -17.016 1 34.34 34 PHE B CA 1
ATOM 1564 C C . PHE B 1 34 ? 21.938 3.961 -16.922 1 34.34 34 PHE B C 1
ATOM 1566 O O . PHE B 1 34 ? 21.922 5.152 -17.234 1 34.34 34 PHE B O 1
ATOM 1573 N N . GLN B 1 35 ? 20.906 3.619 -17.641 1 36.19 35 GLN B N 1
ATOM 1574 C CA . GLN B 1 35 ? 19.75 4.348 -17.156 1 36.19 35 GLN B CA 1
ATOM 1575 C C . GLN B 1 35 ? 19.969 4.859 -15.734 1 36.19 35 GLN B C 1
ATOM 1577 O O . GLN B 1 35 ? 20.156 4.07 -14.805 1 36.19 35 GLN B O 1
ATOM 1582 N N . GLU B 1 36 ? 20.875 5.754 -15.508 1 40.84 36 GLU B N 1
ATOM 1583 C CA . GLU B 1 36 ? 20.922 6.535 -14.281 1 40.84 36 GLU B CA 1
ATOM 1584 C C . GLU B 1 36 ? 19.547 6.602 -13.617 1 40.84 36 GLU B C 1
ATOM 1586 O O . GLU B 1 36 ? 18.734 7.457 -13.953 1 40.84 36 GLU B O 1
ATOM 1591 N N . VAL B 1 37 ? 18.656 5.711 -13.797 1 42.03 37 VAL B N 1
ATOM 1592 C CA . VAL B 1 37 ? 17.484 5.871 -12.961 1 42.03 37 VAL B CA 1
ATOM 1593 C C . VAL B 1 37 ? 17.859 6.562 -11.648 1 42.03 37 VAL B C 1
ATOM 1595 O O . VAL B 1 37 ? 18.672 6.035 -10.875 1 42.03 37 VAL B O 1
ATOM 1598 N N . SER B 1 38 ? 18.438 7.699 -11.648 1 44.75 38 SER B N 1
ATOM 1599 C CA . SER B 1 38 ? 18.391 8.398 -10.367 1 44.75 38 SER B CA 1
ATOM 1600 C C . SER B 1 38 ? 17.406 7.723 -9.414 1 44.75 38 SER B C 1
ATOM 1602 O O . SER B 1 38 ? 16.219 8.023 -9.422 1 44.75 38 SER B O 1
ATOM 1604 N N . ASP B 1 39 ? 17.219 6.406 -9.5 1 52.38 39 ASP B N 1
ATOM 1605 C CA . ASP B 1 39 ? 16.172 5.457 -9.141 1 52.38 39 ASP B CA 1
ATOM 1606 C C . ASP B 1 39 ? 15.664 5.707 -7.727 1 52.38 39 ASP B C 1
ATOM 1608 O O . ASP B 1 39 ? 16.094 5.055 -6.777 1 52.38 39 ASP B O 1
ATOM 1612 N N . CYS B 1 40 ? 15.484 6.973 -7.465 1 57.69 40 CYS B N 1
ATOM 1613 C CA . CYS B 1 40 ? 15 7.254 -6.117 1 57.69 40 CYS B CA 1
ATOM 1614 C C . CYS B 1 40 ? 13.93 6.258 -5.699 1 57.69 40 CYS B C 1
ATOM 1616 O O . CYS B 1 40 ? 13.602 6.145 -4.516 1 57.69 40 CYS B O 1
ATOM 1618 N N . CYS B 1 41 ? 13.477 5.504 -6.754 1 75.69 41 CYS B N 1
ATOM 1619 C CA . CYS B 1 41 ? 12.43 4.543 -6.426 1 75.69 41 CYS B CA 1
ATOM 1620 C C . CYS B 1 41 ? 12.938 3.113 -6.574 1 75.69 41 CYS B C 1
ATOM 1622 O O . CYS B 1 41 ? 13.656 2.801 -7.527 1 75.69 41 CYS B O 1
ATOM 1624 N N . SER B 1 42 ? 12.992 2.498 -5.469 1 79.44 42 SER B N 1
ATOM 1625 C CA . SER B 1 42 ? 13.492 1.126 -5.484 1 79.44 42 SER B CA 1
ATOM 1626 C C . SER B 1 42 ? 12.578 0.217 -6.301 1 79.44 42 SER B C 1
ATOM 1628 O O . SER B 1 42 ? 13.031 -0.783 -6.863 1 79.44 42 SER B O 1
ATOM 1630 N N . CYS B 1 43 ? 11.281 0.669 -6.59 1 89.94 43 CYS B N 1
ATOM 1631 C CA . CYS B 1 43 ? 10.336 -0.214 -7.27 1 89.94 43 CYS B CA 1
ATOM 1632 C C . CYS B 1 43 ? 9.875 0.396 -8.586 1 89.94 43 CYS B C 1
ATOM 1634 O O . CYS B 1 43 ? 9.852 1.618 -8.734 1 89.94 43 CYS B O 1
ATOM 1636 N N . SER B 1 44 ? 9.641 -0.458 -9.625 1 89.06 44 SER B N 1
ATOM 1637 C CA . SER B 1 44 ? 9.141 -0.05 -10.93 1 89.06 44 SER B CA 1
ATOM 1638 C C . SER B 1 44 ? 7.828 0.715 -10.805 1 89.06 44 SER B C 1
ATOM 1640 O O . SER B 1 44 ? 7.176 0.671 -9.758 1 89.06 44 SER B O 1
ATOM 1642 N N . ASP B 1 45 ? 7.535 1.393 -11.844 1 88.38 45 ASP B N 1
ATOM 1643 C CA . ASP B 1 45 ? 6.277 2.131 -11.891 1 88.38 45 ASP B CA 1
ATOM 1644 C C . ASP B 1 45 ? 5.094 1.221 -11.578 1 88.38 45 ASP B C 1
ATOM 1646 O O . ASP B 1 45 ? 5.035 0.081 -12.039 1 88.38 45 ASP B O 1
ATOM 1650 N N . LYS B 1 46 ? 4.199 1.656 -10.68 1 90.12 46 LYS B N 1
ATOM 1651 C CA . LYS B 1 46 ? 2.945 0.999 -10.312 1 90.12 46 LYS B CA 1
ATOM 1652 C C . LYS B 1 46 ? 3.188 -0.131 -9.32 1 90.12 46 LYS B C 1
ATOM 1654 O O . LYS B 1 46 ? 2.262 -0.865 -8.969 1 90.12 46 LYS B O 1
ATOM 1659 N N . TRP B 1 47 ? 4.477 -0.293 -9 1 92.06 47 TRP B N 1
ATOM 1660 C CA . TRP B 1 47 ? 4.801 -1.245 -7.945 1 92.06 47 TRP B CA 1
ATOM 1661 C C . TRP B 1 47 ? 4.941 -0.538 -6.602 1 92.06 47 TRP B C 1
ATOM 1663 O O . TRP B 1 47 ? 5.363 0.62 -6.543 1 92.06 47 TRP B O 1
ATOM 1673 N N . ILE B 1 48 ? 4.621 -1.258 -5.582 1 90.94 48 ILE B N 1
ATOM 1674 C CA . ILE B 1 48 ? 4.664 -0.732 -4.223 1 90.94 48 ILE B CA 1
ATOM 1675 C C . ILE B 1 48 ? 5.891 -1.279 -3.498 1 90.94 48 ILE B C 1
ATOM 1677 O O . ILE B 1 48 ? 6.152 -2.484 -3.529 1 90.94 48 ILE B O 1
ATOM 1681 N N . GLY B 1 49 ? 6.543 -0.355 -2.869 1 90.75 49 GLY B N 1
ATOM 1682 C CA . GLY B 1 49 ? 7.68 -0.769 -2.064 1 90.75 49 GLY B CA 1
ATOM 1683 C C . GLY B 1 49 ? 7.352 -0.894 -0.588 1 90.75 49 GLY B C 1
ATOM 1684 O O . GLY B 1 49 ? 6.672 -0.036 -0.024 1 90.75 49 GLY B O 1
ATOM 1685 N N . TYR B 1 50 ? 7.77 -2.018 -0.009 1 90.69 50 TYR B N 1
ATOM 1686 C CA . TYR B 1 50 ? 7.574 -2.229 1.422 1 90.69 50 TYR B CA 1
ATOM 1687 C C . TYR B 1 50 ? 8.625 -3.188 1.979 1 90.69 50 TYR B C 1
ATOM 1689 O O . TYR B 1 50 ? 8.789 -4.297 1.471 1 90.69 50 TYR B O 1
ATOM 1697 N N . GLN B 1 51 ? 9.297 -2.744 2.945 1 88.19 51 GLN B N 1
ATOM 1698 C CA . GLN B 1 51 ? 10.305 -3.551 3.621 1 88.19 51 GLN B CA 1
ATOM 1699 C C . GLN B 1 51 ? 11.25 -4.203 2.617 1 88.19 51 GLN B C 1
ATOM 1701 O O . GLN B 1 51 ? 11.461 -5.418 2.654 1 88.19 51 GLN B O 1
ATOM 1706 N N . CYS B 1 52 ? 11.688 -3.498 1.683 1 87.5 52 CYS B N 1
ATOM 1707 C CA . CYS B 1 52 ? 12.711 -3.848 0.703 1 87.5 52 CYS B CA 1
ATOM 1708 C C . CYS B 1 52 ? 12.18 -4.855 -0.306 1 87.5 52 CYS B C 1
ATOM 1710 O O . CYS B 1 52 ? 12.938 -5.668 -0.841 1 87.5 52 CYS B O 1
ATOM 1712 N N . ASN B 1 53 ? 10.93 -4.922 -0.478 1 91.56 53 ASN B N 1
ATOM 1713 C CA . ASN B 1 53 ? 10.273 -5.711 -1.518 1 91.56 53 ASN B CA 1
ATOM 1714 C C . ASN B 1 53 ? 9.336 -4.852 -2.367 1 91.56 53 ASN B C 1
ATOM 1716 O O . ASN B 1 53 ? 8.852 -3.816 -1.908 1 91.56 53 ASN B O 1
ATOM 1720 N N . CYS B 1 54 ? 9.18 -5.246 -3.539 1 93.81 54 CYS B N 1
ATOM 1721 C CA . CYS B 1 54 ? 8.227 -4.59 -4.43 1 93.81 54 CYS B CA 1
ATOM 1722 C C . CYS B 1 54 ? 7.043 -5.504 -4.73 1 93.81 54 CYS B C 1
ATOM 1724 O O . CYS B 1 54 ? 7.219 -6.703 -4.941 1 93.81 54 CYS B O 1
ATOM 1726 N N . TYR B 1 55 ? 5.906 -4.902 -4.664 1 94.19 55 TYR B N 1
ATOM 1727 C CA . TYR B 1 55 ? 4.676 -5.648 -4.895 1 94.19 55 TYR B CA 1
ATOM 1728 C C . TYR B 1 55 ? 3.855 -5.02 -6.012 1 94.19 55 TYR B C 1
ATOM 1730 O O . TYR B 1 55 ? 3.793 -3.791 -6.129 1 94.19 55 TYR B O 1
ATOM 1738 N N . PHE B 1 56 ? 3.25 -5.871 -6.809 1 95.56 56 PHE B N 1
ATOM 1739 C CA . PHE B 1 56 ? 2.342 -5.426 -7.859 1 95.56 56 PHE B CA 1
ATOM 1740 C C . PHE B 1 56 ? 0.947 -6.004 -7.648 1 95.56 56 PHE B C 1
ATOM 1742 O O . PHE B 1 56 ? 0.783 -7.223 -7.566 1 95.56 56 PHE B O 1
ATOM 1749 N N . PHE B 1 57 ? -0.012 -5.121 -7.488 1 94.94 57 PHE B N 1
ATOM 1750 C CA . PHE B 1 57 ? -1.418 -5.508 -7.434 1 94.94 57 PHE B CA 1
ATOM 1751 C C . PHE B 1 57 ? -2.092 -5.297 -8.781 1 94.94 57 PHE B C 1
ATOM 1753 O O . PHE B 1 57 ? -2.271 -4.16 -9.219 1 94.94 57 PHE B O 1
ATOM 1760 N N . SER B 1 58 ? -2.539 -6.367 -9.352 1 95.69 58 SER B N 1
ATOM 1761 C CA . SER B 1 58 ? -3.061 -6.266 -10.711 1 95.69 58 SER B CA 1
ATOM 1762 C C . SER B 1 58 ? -4.426 -5.586 -10.727 1 95.69 58 SER B C 1
ATOM 1764 O O . SER B 1 58 ? -5.195 -5.699 -9.773 1 95.69 58 SER B O 1
ATOM 1766 N N . THR B 1 59 ? -4.664 -4.848 -11.797 1 91.19 59 THR B N 1
ATOM 1767 C CA . THR B 1 59 ? -5.996 -4.305 -12.039 1 91.19 59 THR B CA 1
ATOM 1768 C C . THR B 1 59 ? -6.766 -5.18 -13.023 1 91.19 59 THR B C 1
ATOM 1770 O O . THR B 1 59 ? -7.996 -5.152 -13.062 1 91.19 59 THR B O 1
ATOM 1773 N N . GLU B 1 60 ? -6.039 -5.984 -13.75 1 94.06 60 GLU B N 1
ATOM 1774 C CA . GLU B 1 60 ? -6.648 -6.906 -14.703 1 94.06 60 GLU B CA 1
ATOM 1775 C C . GLU B 1 60 ? -6.777 -8.305 -14.109 1 94.06 60 GLU B C 1
ATOM 1777 O O . GLU B 1 60 ? -5.973 -8.711 -13.266 1 94.06 60 GLU B O 1
ATOM 1782 N N . SER B 1 61 ? -7.754 -8.977 -14.625 1 97.56 61 SER B N 1
ATOM 1783 C CA . SER B 1 61 ? -7.965 -10.352 -14.188 1 97.56 61 SER B CA 1
ATOM 1784 C C . SER B 1 61 ? -7.305 -11.344 -15.148 1 97.56 61 SER B C 1
ATOM 1786 O O . SER B 1 61 ? -7.27 -11.117 -16.359 1 97.56 61 SER B O 1
ATOM 1788 N N . SER B 1 62 ? -6.777 -12.383 -14.586 1 98.62 62 SER B N 1
ATOM 1789 C CA . SER B 1 62 ? -6.133 -13.445 -15.352 1 98.62 62 SER B CA 1
ATOM 1790 C C . SER B 1 62 ? -6.25 -14.789 -14.648 1 98.62 62 SER B C 1
ATOM 1792 O O . SER B 1 62 ? -6.641 -14.852 -13.477 1 98.62 62 SER B O 1
ATOM 1794 N N . THR B 1 63 ? -6.012 -15.852 -15.406 1 98.75 63 THR B N 1
ATOM 1795 C CA . THR B 1 63 ? -5.906 -17.156 -14.773 1 98.75 63 THR B CA 1
ATOM 1796 C C . THR B 1 63 ? -4.648 -17.234 -13.914 1 98.75 63 THR B C 1
ATOM 1798 O O . THR B 1 63 ? -3.775 -16.375 -13.992 1 98.75 63 THR B O 1
ATOM 1801 N N . TRP B 1 64 ? -4.648 -18.219 -13.133 1 98.44 64 TRP B N 1
ATOM 1802 C CA . TRP B 1 64 ? -3.479 -18.375 -12.273 1 98.44 64 TRP B CA 1
ATOM 1803 C C . TRP B 1 64 ? -2.205 -18.5 -13.109 1 98.44 64 TRP B C 1
ATOM 1805 O O . TRP B 1 64 ? -1.211 -17.828 -12.828 1 98.44 64 TRP B O 1
ATOM 1815 N N . GLU B 1 65 ? -2.246 -19.344 -14.164 1 98.38 65 GLU B N 1
ATOM 1816 C CA . GLU B 1 65 ? -1.076 -19.562 -15.008 1 98.38 65 GLU B CA 1
ATOM 1817 C C . GLU B 1 65 ? -0.679 -18.281 -15.734 1 98.38 65 GLU B C 1
ATOM 1819 O O . GLU B 1 65 ? 0.506 -17.953 -15.828 1 98.38 65 GLU B O 1
ATOM 1824 N N . GLU B 1 66 ? -1.656 -17.594 -16.219 1 98.69 66 GLU B N 1
ATOM 1825 C CA . GLU B 1 66 ? -1.379 -16.328 -16.875 1 98.69 66 GLU B CA 1
ATOM 1826 C C . GLU B 1 66 ? -0.746 -15.328 -15.906 1 98.69 66 GLU B C 1
ATOM 1828 O O . GLU B 1 66 ? 0.155 -14.578 -16.281 1 98.69 66 GLU B O 1
ATOM 1833 N N . SER B 1 67 ? -1.22 -15.266 -14.703 1 98.75 67 SER B N 1
ATOM 1834 C CA . SER B 1 67 ? -0.683 -14.383 -13.672 1 98.75 67 SER B CA 1
ATOM 1835 C C . SER B 1 67 ? 0.761 -14.742 -13.336 1 98.75 67 SER B C 1
ATOM 1837 O O . SER B 1 67 ? 1.606 -13.859 -13.18 1 98.75 67 SER B O 1
ATOM 1839 N N . ARG B 1 68 ? 1.026 -16.031 -13.242 1 98.5 68 ARG B N 1
ATOM 1840 C CA . ARG B 1 68 ? 2.381 -16.5 -12.984 1 98.5 68 ARG B CA 1
ATOM 1841 C C . ARG B 1 68 ? 3.34 -16.047 -14.078 1 98.5 68 ARG B C 1
ATOM 1843 O O . ARG B 1 68 ? 4.441 -15.578 -13.789 1 98.5 68 ARG B O 1
ATOM 1850 N N . HIS B 1 69 ? 2.904 -16.156 -15.32 1 98.44 69 HIS B N 1
ATOM 1851 C CA . HIS B 1 69 ? 3.723 -15.734 -16.453 1 98.44 69 HIS B CA 1
ATOM 1852 C C . HIS B 1 69 ? 3.951 -14.227 -16.422 1 98.44 69 HIS B C 1
ATOM 1854 O O . HIS B 1 69 ? 5.055 -13.758 -16.719 1 98.44 69 HIS B O 1
ATOM 1860 N N . PHE B 1 70 ? 2.957 -13.484 -16.141 1 98.25 70 PHE B N 1
ATOM 1861 C CA . PHE B 1 70 ? 3.072 -12.031 -16.047 1 98.25 70 PHE B CA 1
ATOM 1862 C C . PHE B 1 70 ? 4.145 -11.625 -15.047 1 98.25 70 PHE B C 1
ATOM 1864 O O . PHE B 1 70 ? 5.016 -10.812 -15.352 1 98.25 70 PHE B O 1
ATOM 1871 N N . CYS B 1 71 ? 4.031 -12.188 -13.797 1 98.44 71 CYS B N 1
ATOM 1872 C CA . CYS B 1 71 ? 4.996 -11.852 -12.75 1 98.44 71 CYS B CA 1
ATOM 1873 C C . CYS B 1 71 ? 6.406 -12.266 -13.164 1 98.44 71 CYS B C 1
ATOM 1875 O O . CYS B 1 71 ? 7.352 -11.492 -13 1 98.44 71 CYS B O 1
ATOM 1877 N N . ALA B 1 72 ? 6.582 -13.422 -13.75 1 97.5 72 ALA B N 1
ATOM 1878 C CA . ALA B 1 72 ? 7.891 -13.922 -14.164 1 97.5 72 ALA B CA 1
ATOM 1879 C C . ALA B 1 72 ? 8.516 -13.008 -15.219 1 97.5 72 ALA B C 1
ATOM 1881 O O . ALA B 1 72 ? 9.727 -12.781 -15.203 1 97.5 72 ALA B O 1
ATOM 1882 N N . SER B 1 73 ? 7.723 -12.484 -16.062 1 97.06 73 SER B N 1
ATOM 1883 C CA . SER B 1 73 ? 8.211 -11.617 -17.125 1 97.06 73 SER B CA 1
ATOM 1884 C C . SER B 1 73 ? 8.758 -10.305 -16.562 1 97.06 73 SER B C 1
ATOM 1886 O O . SER B 1 73 ? 9.461 -9.578 -17.266 1 97.06 73 SER B O 1
ATOM 1888 N N . ARG B 1 74 ? 8.5 -10.008 -15.328 1 94.25 74 ARG B N 1
ATOM 1889 C CA . ARG B 1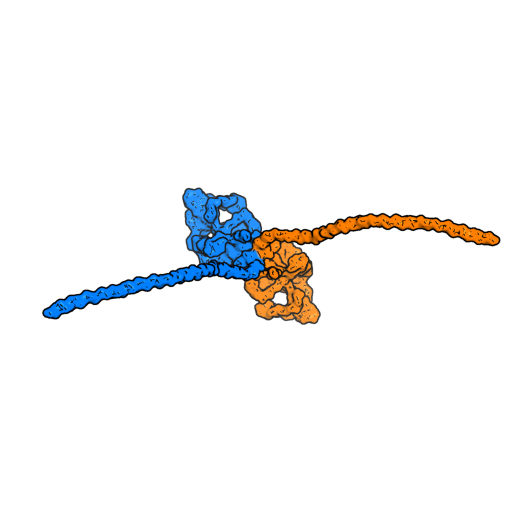 74 ? 8.984 -8.812 -14.648 1 94.25 74 ARG B CA 1
ATOM 1890 C C . ARG B 1 74 ? 10.008 -9.164 -13.578 1 94.25 74 ARG B C 1
ATOM 1892 O O . ARG B 1 74 ? 10.203 -8.406 -12.617 1 94.25 74 ARG B O 1
ATOM 1899 N N . ASN B 1 75 ? 10.539 -10.32 -13.742 1 94.38 75 ASN B N 1
ATOM 1900 C CA . ASN B 1 75 ? 11.531 -10.836 -12.805 1 94.38 75 ASN B CA 1
ATOM 1901 C C . ASN B 1 75 ? 10.984 -10.898 -11.383 1 94.38 75 ASN B C 1
ATOM 1903 O O . ASN B 1 75 ? 11.688 -10.578 -10.422 1 94.38 75 ASN B O 1
ATOM 1907 N N . ALA B 1 76 ? 9.734 -11.195 -11.289 1 97.12 76 ALA B N 1
ATOM 1908 C CA . ALA B 1 76 ? 9.031 -11.367 -10.023 1 97.12 76 ALA B CA 1
ATOM 1909 C C . ALA B 1 76 ? 8.32 -12.719 -9.977 1 97.12 76 ALA B C 1
ATOM 1911 O O . ALA B 1 76 ? 8.469 -13.539 -10.883 1 97.12 76 ALA B O 1
ATOM 1912 N N . SER B 1 77 ? 7.73 -13.07 -8.922 1 97.5 77 SER B N 1
ATOM 1913 C CA . SER B 1 77 ? 6.895 -14.25 -8.758 1 97.5 77 SER B CA 1
ATOM 1914 C C . SER B 1 77 ? 5.531 -13.891 -8.172 1 97.5 77 SER B C 1
ATOM 1916 O O . SER B 1 77 ? 5.344 -12.781 -7.668 1 97.5 77 SER B O 1
ATOM 1918 N N . LEU B 1 78 ? 4.613 -14.781 -8.312 1 98.31 78 LEU B N 1
ATOM 1919 C CA . LEU B 1 78 ? 3.395 -14.625 -7.527 1 98.31 78 LEU B CA 1
ATOM 1920 C C . LEU B 1 78 ? 3.717 -14.562 -6.035 1 98.31 78 LEU B C 1
ATOM 1922 O O . LEU B 1 78 ? 4.668 -15.203 -5.578 1 98.31 78 LEU B O 1
ATOM 1926 N N . PHE B 1 79 ? 2.91 -13.82 -5.395 1 96.62 79 PHE B N 1
ATOM 1927 C CA . PHE B 1 79 ? 3.143 -13.5 -3.99 1 96.62 79 PHE B CA 1
ATOM 1928 C C . PHE B 1 79 ? 3.162 -14.766 -3.143 1 96.62 79 PHE B C 1
ATOM 1930 O O . PHE B 1 79 ? 2.246 -15.586 -3.221 1 96.62 79 PHE B O 1
ATOM 1937 N N . GLN B 1 80 ? 4.223 -14.969 -2.518 1 93.94 80 GLN B N 1
ATOM 1938 C CA . GLN B 1 80 ? 4.387 -16.016 -1.512 1 93.94 80 GLN B CA 1
ATOM 1939 C C . GLN B 1 80 ? 4.461 -15.422 -0.109 1 93.94 80 GLN B C 1
ATOM 1941 O O . GLN B 1 80 ? 5.422 -14.719 0.224 1 93.94 80 GLN B O 1
ATOM 1946 N N . LEU B 1 81 ? 3.504 -15.719 0.673 1 88.69 81 LEU B N 1
ATOM 1947 C CA . LEU B 1 81 ? 3.443 -15.172 2.025 1 88.69 81 LEU B CA 1
ATOM 1948 C C . LEU B 1 81 ? 4.492 -15.82 2.922 1 88.69 81 LEU B C 1
ATOM 1950 O O . LEU B 1 81 ? 4.52 -17.047 3.062 1 88.69 81 LEU B O 1
ATOM 1954 N N . LYS B 1 82 ? 5.32 -14.992 3.455 1 84.88 82 LYS B N 1
ATOM 1955 C CA . LYS B 1 82 ? 6.34 -15.516 4.359 1 84.88 82 LYS B CA 1
ATOM 1956 C C . LYS B 1 82 ? 5.871 -15.445 5.812 1 84.88 82 LYS B C 1
ATOM 1958 O O . LYS B 1 82 ? 6.184 -16.328 6.609 1 84.88 82 LYS B O 1
ATOM 1963 N N . ASN B 1 83 ? 5.188 -14.375 6.113 1 82.19 83 ASN B N 1
ATOM 1964 C CA . ASN B 1 83 ? 4.621 -14.203 7.445 1 82.19 83 ASN B CA 1
ATOM 1965 C C . ASN B 1 83 ? 3.328 -13.398 7.402 1 82.19 83 ASN B C 1
ATOM 1967 O O . ASN B 1 83 ? 3.055 -12.703 6.422 1 82.19 83 ASN B O 1
ATOM 1971 N N . SER B 1 84 ? 2.375 -13.555 8.305 1 72.81 84 SER B N 1
ATOM 1972 C CA . SER B 1 84 ? 1.039 -12.961 8.312 1 72.81 84 SER B CA 1
ATOM 1973 C C . SER B 1 84 ? 1.103 -11.445 8.219 1 72.81 84 SER B C 1
ATOM 1975 O O . SER B 1 84 ? 0.179 -10.812 7.699 1 72.81 84 SER B O 1
ATOM 1977 N N . GLY B 1 85 ? 2.184 -10.852 8.539 1 73.94 85 GLY B N 1
ATOM 1978 C CA . GLY B 1 85 ? 2.264 -9.398 8.555 1 73.94 85 GLY B CA 1
ATOM 1979 C C . GLY B 1 85 ? 3.16 -8.844 7.465 1 73.94 85 GLY B C 1
ATOM 1980 O O . GLY B 1 85 ? 3.584 -7.688 7.535 1 73.94 85 GLY B O 1
ATOM 1981 N N . GLU B 1 86 ? 3.236 -9.688 6.473 1 81.25 86 GLU B N 1
ATOM 1982 C CA . GLU B 1 86 ? 4.207 -9.289 5.461 1 81.25 86 GLU B CA 1
ATOM 1983 C C . GLU B 1 86 ? 3.721 -8.062 4.691 1 81.25 86 GLU B C 1
ATOM 1985 O O . GLU B 1 86 ? 4.508 -7.164 4.379 1 81.25 86 GLU B O 1
ATOM 1990 N N . LEU B 1 87 ? 2.322 -8.203 4.52 1 83.25 87 LEU B N 1
ATOM 1991 C CA . LEU B 1 87 ? 1.778 -7.023 3.855 1 83.25 87 LEU B CA 1
ATOM 1992 C C . LEU B 1 87 ? 1.329 -5.984 4.879 1 83.25 87 LEU B C 1
ATOM 1994 O O . LEU B 1 87 ? 0.878 -6.336 5.969 1 83.25 87 LEU B O 1
ATOM 1998 N N . GLY B 1 88 ? 1.916 -4.961 5.102 1 79.94 88 GLY B N 1
ATOM 1999 C CA . GLY B 1 88 ? 1.65 -3.879 6.035 1 79.94 88 GLY B CA 1
ATOM 2000 C C . GLY B 1 88 ? 0.196 -3.801 6.461 1 79.94 88 GLY B C 1
ATOM 2001 O O . GLY B 1 88 ? -0.702 -4.133 5.684 1 79.94 88 GLY B O 1
ATOM 2002 N N . HIS B 1 89 ? -0.066 -3.406 7.641 1 80.5 89 HIS B N 1
ATOM 2003 C CA . HIS B 1 89 ? -1.393 -3.332 8.242 1 80.5 89 HIS B CA 1
ATOM 2004 C C . HIS B 1 89 ? -2.318 -2.436 7.426 1 80.5 89 HIS B C 1
ATOM 2006 O O . HIS B 1 89 ? -3.537 -2.615 7.445 1 80.5 89 HIS B O 1
ATOM 2012 N N . PHE B 1 90 ? -1.746 -1.603 6.703 1 76.69 90 PHE B N 1
ATOM 2013 C CA . PHE B 1 90 ? -2.539 -0.624 5.969 1 76.69 90 PHE B CA 1
ATOM 2014 C C . PHE B 1 90 ? -3.33 -1.296 4.852 1 76.69 90 PHE B C 1
ATOM 2016 O O . PHE B 1 90 ? -4.285 -0.719 4.324 1 76.69 90 PHE B O 1
ATOM 2023 N N . LEU B 1 91 ? -2.934 -2.506 4.52 1 83 91 LEU B N 1
ATOM 2024 C CA . LEU B 1 91 ? -3.646 -3.211 3.461 1 83 91 LEU B CA 1
ATOM 2025 C C . LEU B 1 91 ? -4.699 -4.148 4.043 1 83 91 LEU B C 1
ATOM 2027 O O . LEU B 1 91 ? -5.43 -4.809 3.299 1 83 91 LEU B O 1
ATOM 2031 N N . ASN B 1 92 ? -4.859 -4.141 5.316 1 85.06 92 ASN B N 1
ATOM 2032 C CA . ASN B 1 92 ? -5.738 -5.102 5.98 1 85.06 92 ASN B CA 1
ATOM 2033 C C . ASN B 1 92 ? -7.195 -4.891 5.59 1 85.06 92 ASN B C 1
ATOM 2035 O O . ASN B 1 92 ? -8.023 -5.789 5.758 1 85.06 92 ASN B O 1
ATOM 2039 N N . SER B 1 93 ? -7.512 -3.77 5.082 1 81.81 93 SER B N 1
ATOM 2040 C CA . SER B 1 93 ? -8.906 -3.475 4.766 1 81.81 93 SER B CA 1
ATOM 2041 C C . SER B 1 93 ? -9.281 -4 3.387 1 81.81 93 SER B C 1
ATOM 2043 O O . SER B 1 93 ? -10.461 -4.016 3.023 1 81.81 93 SER B O 1
ATOM 2045 N N . ILE B 1 94 ? -8.352 -4.387 2.613 1 85.12 94 ILE B N 1
ATOM 2046 C CA . ILE B 1 94 ? -8.625 -4.898 1.276 1 85.12 94 ILE B CA 1
ATOM 2047 C C . ILE B 1 94 ? -9.25 -6.285 1.373 1 85.12 94 ILE B C 1
ATOM 2049 O O . ILE B 1 94 ? -8.625 -7.227 1.861 1 85.12 94 ILE B O 1
ATOM 2053 N N . GLN B 1 95 ? -10.391 -6.402 0.892 1 87.75 95 GLN B N 1
ATOM 2054 C CA . GLN B 1 95 ? -11.133 -7.652 0.98 1 87.75 95 GLN B CA 1
ATOM 2055 C C . GLN B 1 95 ? -11.016 -8.461 -0.309 1 87.75 95 GLN B C 1
ATOM 2057 O O . GLN B 1 95 ? -11.344 -9.648 -0.338 1 87.75 95 GLN B O 1
ATOM 2062 N N . THR B 1 96 ? -10.523 -7.805 -1.351 1 90.75 96 THR B N 1
ATOM 2063 C CA . THR B 1 96 ? -10.359 -8.484 -2.629 1 90.75 96 THR B CA 1
ATOM 2064 C C . THR B 1 96 ? -9.352 -9.625 -2.508 1 90.75 96 THR B C 1
ATOM 2066 O O . THR B 1 96 ? -8.312 -9.477 -1.857 1 90.75 96 THR B O 1
ATOM 2069 N N . HIS B 1 97 ? -9.75 -10.758 -3.059 1 94.5 97 HIS B N 1
ATOM 2070 C CA . HIS B 1 97 ? -8.82 -11.875 -3.121 1 94.5 97 HIS B CA 1
ATOM 2071 C C . HIS B 1 97 ? -8 -11.836 -4.406 1 94.5 97 HIS B C 1
ATOM 2073 O O . HIS B 1 97 ? -8.523 -11.516 -5.473 1 94.5 97 HIS B O 1
ATOM 2079 N N . PHE B 1 98 ? -6.762 -12.203 -4.277 1 96.5 98 PHE B N 1
ATOM 2080 C CA . PHE B 1 98 ? -5.801 -12.195 -5.371 1 96.5 98 PHE B CA 1
ATOM 2081 C C . PHE B 1 98 ? -5.164 -13.57 -5.539 1 96.5 98 PHE B C 1
ATOM 2083 O O . PHE B 1 98 ? -4.926 -14.273 -4.555 1 96.5 98 PHE B O 1
ATOM 2090 N N . TRP B 1 99 ? -4.93 -13.898 -6.84 1 97.81 99 TRP B N 1
ATOM 2091 C CA . TRP B 1 99 ? -4.082 -15.07 -7.047 1 97.81 99 TRP B CA 1
ATOM 2092 C C . TRP B 1 99 ? -2.73 -14.891 -6.363 1 97.81 99 TRP B C 1
ATOM 2094 O O . TRP B 1 99 ? -2.105 -13.836 -6.477 1 97.81 99 TRP B O 1
ATOM 2104 N N . ILE B 1 100 ? -2.295 -15.898 -5.637 1 96.75 100 ILE B N 1
ATOM 2105 C CA . ILE B 1 100 ? -0.953 -15.945 -5.07 1 96.75 100 ILE B CA 1
ATOM 2106 C C . ILE B 1 100 ? -0.233 -17.203 -5.543 1 96.75 100 ILE B C 1
ATOM 2108 O O . ILE B 1 100 ? -0.793 -18 -6.301 1 96.75 100 ILE B O 1
ATOM 2112 N N . GLY B 1 101 ? 1.03 -17.359 -5.164 1 97.12 101 GLY B N 1
ATOM 2113 C CA . GLY B 1 101 ? 1.888 -18.391 -5.73 1 97.12 101 GLY B CA 1
ATOM 2114 C C . GLY B 1 101 ? 1.683 -19.75 -5.094 1 97.12 101 GLY B C 1
ATOM 2115 O O . GLY B 1 101 ? 2.65 -20.453 -4.793 1 97.12 101 GLY B O 1
ATOM 2116 N N . MET B 1 102 ? 0.471 -20.094 -4.875 1 93.44 102 MET B N 1
ATOM 2117 C CA . MET B 1 102 ? 0.175 -21.391 -4.273 1 93.44 102 MET B CA 1
ATOM 2118 C C . MET B 1 102 ? -0.807 -22.172 -5.137 1 93.44 102 MET B C 1
ATOM 2120 O O . MET B 1 102 ? -1.788 -21.625 -5.633 1 93.44 102 MET B O 1
ATOM 2124 N N . PHE B 1 103 ? -0.503 -23.406 -5.297 1 92.69 103 PHE B N 1
ATOM 2125 C CA . PHE B 1 103 ? -1.347 -24.281 -6.113 1 92.69 103 PHE B CA 1
ATOM 2126 C C . PHE B 1 103 ? -1.351 -25.703 -5.57 1 92.69 103 PHE B C 1
ATOM 2128 O O . PHE B 1 103 ? -0.424 -26.109 -4.859 1 92.69 103 PHE B O 1
ATOM 2135 N N . TYR B 1 104 ? -2.373 -26.375 -5.902 1 91.62 104 TYR B N 1
ATOM 2136 C CA . TYR B 1 104 ? -2.445 -27.781 -5.5 1 91.62 104 TYR B CA 1
ATOM 2137 C C . TYR B 1 104 ? -1.693 -28.672 -6.48 1 91.62 104 TYR B C 1
ATOM 2139 O O . TYR B 1 104 ? -2.029 -28.719 -7.664 1 91.62 104 TYR B O 1
ATOM 2147 N N . ASN B 1 105 ? -0.726 -29.297 -5.957 1 90.81 105 ASN B N 1
ATOM 2148 C CA . ASN B 1 105 ? 0.057 -30.219 -6.766 1 90.81 105 ASN B CA 1
ATOM 2149 C C . ASN B 1 105 ? -0.523 -31.625 -6.715 1 90.81 105 ASN B C 1
ATOM 2151 O O . ASN B 1 105 ? -0.503 -32.281 -5.668 1 90.81 105 ASN B O 1
ATOM 2155 N N . LYS B 1 106 ? -0.975 -32.094 -7.812 1 87.81 106 LYS B N 1
ATOM 2156 C CA . LYS B 1 106 ? -1.632 -33.406 -7.891 1 87.81 106 LYS B CA 1
ATOM 2157 C C . LYS B 1 106 ? -0.652 -34.531 -7.582 1 87.81 106 LYS B C 1
ATOM 2159 O O . LYS B 1 106 ? -1.008 -35.5 -6.914 1 87.81 106 LYS B O 1
ATOM 2164 N N . GLU B 1 107 ? 0.484 -34.438 -8.055 1 88.31 107 GLU B N 1
ATOM 2165 C CA . GLU B 1 107 ? 1.483 -35.469 -7.879 1 88.31 107 GLU B CA 1
ATOM 2166 C C . GLU B 1 107 ? 1.808 -35.688 -6.402 1 88.31 107 GLU B C 1
ATOM 2168 O O . GLU B 1 107 ? 1.933 -36.812 -5.941 1 88.31 107 GLU B O 1
ATOM 2173 N N . HIS B 1 108 ? 1.94 -34.625 -5.668 1 87.19 108 HIS B N 1
ATOM 2174 C CA . HIS B 1 108 ? 2.309 -34.688 -4.258 1 87.19 108 HIS B CA 1
ATOM 2175 C C . HIS B 1 108 ? 1.075 -34.656 -3.363 1 87.19 108 HIS B C 1
ATOM 2177 O O . HIS B 1 108 ? 1.184 -34.781 -2.141 1 87.19 108 HIS B O 1
ATOM 2183 N N . ALA B 1 109 ? -0.1 -34.438 -3.998 1 86.75 109 ALA B N 1
ATOM 2184 C CA . ALA B 1 109 ? -1.357 -34.312 -3.268 1 86.75 109 ALA B CA 1
ATOM 2185 C C . ALA B 1 109 ? -1.225 -33.281 -2.137 1 86.75 109 ALA B C 1
ATOM 2187 O O . ALA B 1 109 ? -1.602 -33.562 -0.995 1 86.75 109 ALA B O 1
ATOM 2188 N N . ALA B 1 110 ? -0.577 -32.156 -2.432 1 87 110 ALA B N 1
ATOM 2189 C CA . ALA B 1 110 ? -0.317 -31.141 -1.427 1 87 110 ALA B CA 1
ATOM 2190 C C . ALA B 1 110 ? -0.333 -29.75 -2.049 1 87 110 ALA B C 1
ATOM 2192 O O . ALA B 1 110 ? -0.131 -29.594 -3.256 1 87 110 ALA B O 1
ATOM 2193 N N . TRP B 1 111 ? -0.581 -28.844 -1.172 1 90.75 111 TRP B N 1
ATOM 2194 C CA . TRP B 1 111 ? -0.421 -27.438 -1.566 1 90.75 111 TRP B CA 1
ATOM 2195 C C . TRP B 1 111 ? 1.051 -27.047 -1.568 1 90.75 111 TRP B C 1
ATOM 2197 O O . TRP B 1 111 ? 1.779 -27.328 -0.615 1 90.75 111 TRP B O 1
ATOM 2207 N N . LEU B 1 112 ? 1.411 -26.406 -2.674 1 91.69 112 LEU B N 1
ATOM 2208 C CA . LEU B 1 112 ? 2.803 -25.984 -2.799 1 91.69 112 LEU B CA 1
ATOM 2209 C C . LEU B 1 112 ? 2.895 -24.531 -3.256 1 91.69 112 LEU B C 1
ATOM 2211 O O . LEU B 1 112 ? 2.025 -24.062 -3.988 1 91.69 112 LEU B O 1
ATOM 2215 N N . TRP B 1 113 ? 3.967 -23.969 -2.814 1 94.31 113 TRP B N 1
ATOM 2216 C CA . TRP B 1 113 ? 4.332 -22.688 -3.438 1 94.31 113 TRP B CA 1
ATOM 2217 C C . TRP B 1 113 ? 4.922 -22.922 -4.824 1 94.31 113 TRP B C 1
ATOM 2219 O O . TRP B 1 113 ? 5.277 -24.047 -5.18 1 94.31 113 TRP B O 1
ATOM 2229 N N . GLU B 1 114 ? 5.098 -21.812 -5.59 1 94.94 114 GLU B N 1
ATOM 2230 C CA . GLU B 1 114 ? 5.641 -21.906 -6.941 1 94.94 114 GLU B CA 1
ATOM 2231 C C . GLU B 1 114 ? 7.047 -22.5 -6.934 1 94.94 114 GLU B C 1
ATOM 2233 O O . GLU B 1 114 ? 7.445 -23.172 -7.883 1 94.94 114 GLU B O 1
ATOM 2238 N N . ASP B 1 115 ? 7.688 -22.172 -5.859 1 92.5 115 ASP B N 1
ATOM 2239 C CA . ASP B 1 115 ? 9.078 -22.609 -5.816 1 92.5 115 ASP B CA 1
ATOM 2240 C C . ASP B 1 115 ? 9.18 -24.062 -5.34 1 92.5 115 ASP B C 1
ATOM 2242 O O . ASP B 1 115 ? 10.281 -24.594 -5.188 1 92.5 115 ASP B O 1
ATOM 2246 N N . GLY B 1 116 ? 8.117 -24.672 -5.016 1 92.5 116 GLY B N 1
ATOM 2247 C CA . GLY B 1 116 ? 8.094 -26.078 -4.656 1 92.5 116 GLY B CA 1
ATOM 2248 C C . GLY B 1 116 ? 8.062 -26.312 -3.158 1 92.5 116 GLY B C 1
ATOM 2249 O O . GLY B 1 116 ? 7.895 -27.453 -2.703 1 92.5 116 GLY B O 1
ATOM 2250 N N . SER B 1 117 ? 8.133 -25.266 -2.355 1 91.56 117 SER B N 1
ATOM 2251 C CA . SER B 1 117 ? 8.125 -25.438 -0.906 1 91.56 117 SER B CA 1
ATOM 2252 C C . SER B 1 117 ? 6.703 -25.578 -0.374 1 91.56 117 SER B C 1
ATOM 2254 O O . SER B 1 117 ? 5.75 -25.156 -1.025 1 91.56 117 SER B O 1
ATOM 2256 N N . VAL B 1 118 ? 6.605 -26.188 0.851 1 89.12 118 VAL B N 1
ATOM 2257 C CA . VAL B 1 118 ? 5.32 -26.406 1.499 1 89.12 118 VAL B CA 1
ATOM 2258 C C . VAL B 1 118 ? 5.004 -25.25 2.438 1 89.12 118 VAL B C 1
ATOM 2260 O O . VAL B 1 118 ? 5.863 -24.812 3.209 1 89.12 118 VAL B O 1
ATOM 2263 N N . PRO B 1 119 ? 3.805 -24.734 2.312 1 88 119 PRO B N 1
ATOM 2264 C CA . PRO B 1 119 ? 3.439 -23.656 3.225 1 88 119 PRO B CA 1
ATOM 2265 C C . PRO B 1 119 ? 3.377 -24.094 4.684 1 88 119 PRO B C 1
ATOM 2267 O O . PRO B 1 119 ? 2.996 -25.234 4.965 1 88 119 PRO B O 1
ATOM 2270 N N . SER B 1 120 ? 3.746 -23.125 5.527 1 84.5 120 SER B N 1
ATOM 2271 C CA . SER B 1 120 ? 3.629 -23.406 6.953 1 84.5 120 SER B CA 1
ATOM 2272 C C . SER B 1 120 ? 2.17 -23.578 7.363 1 84.5 120 SER B C 1
ATOM 2274 O O . SER B 1 120 ? 1.294 -22.859 6.883 1 84.5 120 SER B O 1
ATOM 2276 N N . GLN B 1 121 ? 1.912 -24.453 8.234 1 78.62 121 GLN B N 1
ATOM 2277 C CA . GLN B 1 121 ? 0.559 -24.703 8.719 1 78.62 121 GLN B CA 1
ATOM 2278 C C . GLN B 1 121 ? 0.015 -23.5 9.484 1 78.62 121 GLN B C 1
ATOM 2280 O O . GLN B 1 121 ? -1.201 -23.312 9.578 1 78.62 121 GLN B O 1
ATOM 2285 N N . ASP B 1 122 ? 0.89 -22.703 9.984 1 77.81 122 ASP B N 1
ATOM 2286 C CA . ASP B 1 122 ? 0.495 -21.516 10.719 1 77.81 122 ASP B CA 1
ATOM 2287 C C . ASP B 1 122 ? -0.108 -20.469 9.781 1 77.81 122 ASP B C 1
ATOM 2289 O O . ASP B 1 122 ? -0.951 -19.672 10.195 1 77.81 122 ASP B O 1
ATOM 2293 N N . LEU B 1 123 ? 0.389 -20.516 8.602 1 71.5 123 LEU B N 1
ATOM 2294 C CA . LEU B 1 123 ? -0.042 -19.516 7.637 1 71.5 123 LEU B CA 1
ATOM 2295 C C . LEU B 1 123 ? -1.256 -20 6.852 1 71.5 123 LEU B C 1
ATOM 2297 O O . LEU B 1 123 ? -2.139 -19.219 6.516 1 71.5 123 LEU B O 1
ATOM 2301 N N . PHE B 1 124 ? -1.23 -21.344 6.621 1 76.44 124 PHE B N 1
ATOM 2302 C CA . PHE B 1 124 ? -2.24 -21.875 5.715 1 76.44 124 PHE B CA 1
ATOM 2303 C C . PHE B 1 124 ? -2.902 -23.109 6.316 1 76.44 124 PHE B C 1
ATOM 2305 O O . PHE B 1 124 ? -2.291 -24.172 6.391 1 76.44 124 PHE B O 1
ATOM 2312 N N . PRO B 1 125 ? -4.148 -22.766 6.852 1 60.62 125 PRO B N 1
ATOM 2313 C CA . PRO B 1 125 ? -4.781 -23.984 7.355 1 60.62 125 PRO B CA 1
ATOM 2314 C C . PRO B 1 125 ? -5.227 -24.922 6.238 1 60.62 125 PRO B C 1
ATOM 2316 O O . PRO B 1 125 ? -5.875 -24.484 5.281 1 60.62 125 PRO B O 1
ATOM 2319 N N . THR B 1 126 ? -4.398 -25.781 5.738 1 58.47 126 THR B N 1
ATOM 2320 C CA . THR B 1 126 ? -4.613 -26.719 4.637 1 58.47 126 THR B CA 1
ATOM 2321 C C . THR B 1 126 ? -5.918 -27.484 4.828 1 58.47 126 THR B C 1
ATOM 2323 O O . THR B 1 126 ? -6.176 -28.016 5.906 1 58.47 126 THR B O 1
ATOM 2326 N N . SER B 1 127 ? -6.91 -26.953 4.191 1 56.31 127 SER B N 1
ATOM 2327 C CA . SER B 1 127 ? -8.031 -27.891 4.168 1 56.31 127 SER B CA 1
ATOM 2328 C C . SER B 1 127 ? -7.715 -29.109 3.318 1 56.31 127 SER B C 1
ATOM 2330 O O . SER B 1 127 ? -6.945 -29.031 2.359 1 56.31 127 SER B O 1
ATOM 2332 N N . GLN B 1 128 ? -7.746 -30.25 3.812 1 55.56 128 GLN B N 1
ATOM 2333 C CA . GLN B 1 128 ? -7.488 -31.594 3.32 1 55.56 128 GLN B CA 1
ATOM 2334 C C . GLN B 1 128 ? -8.336 -31.906 2.09 1 55.56 128 GLN B C 1
ATOM 2336 O O . GLN B 1 128 ? -8.258 -33 1.537 1 55.56 128 GLN B O 1
ATOM 2341 N N . LYS B 1 129 ? -9.117 -30.984 1.668 1 59.03 129 LYS B N 1
ATOM 2342 C CA . LYS B 1 129 ? -9.984 -31.5 0.615 1 59.03 129 LYS B CA 1
ATOM 2343 C C . LYS B 1 129 ? -9.234 -31.609 -0.709 1 59.03 129 LYS B C 1
ATOM 2345 O O . LYS B 1 129 ? -8.281 -30.859 -0.957 1 59.03 129 LYS B O 1
ATOM 2350 N N . ILE B 1 130 ? -9.438 -32.844 -1.354 1 59.69 130 ILE B N 1
ATOM 2351 C CA . ILE B 1 130 ? -8.945 -33.156 -2.691 1 59.69 130 ILE B CA 1
ATOM 2352 C C . ILE B 1 130 ? -9.273 -32 -3.643 1 59.69 130 ILE B C 1
ATOM 2354 O O . ILE B 1 130 ? -10.438 -31.656 -3.818 1 59.69 130 ILE B O 1
ATOM 2358 N N . SER B 1 131 ? -8.391 -30.984 -3.916 1 67.56 131 SER B N 1
ATOM 2359 C CA . SER B 1 131 ? -8.688 -29.812 -4.734 1 67.56 131 SER B CA 1
ATOM 2360 C C . SER B 1 131 ? -7.875 -29.828 -6.027 1 67.56 131 SER B C 1
ATOM 2362 O O . SER B 1 131 ? -7.066 -28.922 -6.262 1 67.56 131 SER B O 1
ATOM 2364 N N . THR B 1 132 ? -8.211 -30.953 -6.98 1 79.88 132 THR B N 1
ATOM 2365 C CA . THR B 1 132 ? -7.484 -30.953 -8.25 1 79.88 132 THR B CA 1
ATOM 2366 C C . THR B 1 132 ? -7.859 -29.719 -9.078 1 79.88 132 THR B C 1
ATOM 2368 O O . THR B 1 132 ? -9.031 -29.344 -9.133 1 79.88 132 THR B O 1
ATOM 2371 N N . ASN B 1 133 ? -6.852 -28.953 -9.703 1 91.56 133 ASN B N 1
ATOM 2372 C CA . ASN B 1 133 ? -6.984 -27.781 -10.555 1 91.56 133 ASN B CA 1
ATOM 2373 C C . ASN B 1 133 ? -7.434 -26.562 -9.766 1 91.56 133 ASN B C 1
ATOM 2375 O O . ASN B 1 133 ? -8.195 -25.734 -10.266 1 91.56 133 ASN B O 1
ATOM 2379 N N . TYR B 1 134 ? -7.09 -26.719 -8.508 1 91.81 134 TYR B N 1
ATOM 2380 C CA . TYR B 1 134 ? -7.402 -25.562 -7.672 1 91.81 134 TYR B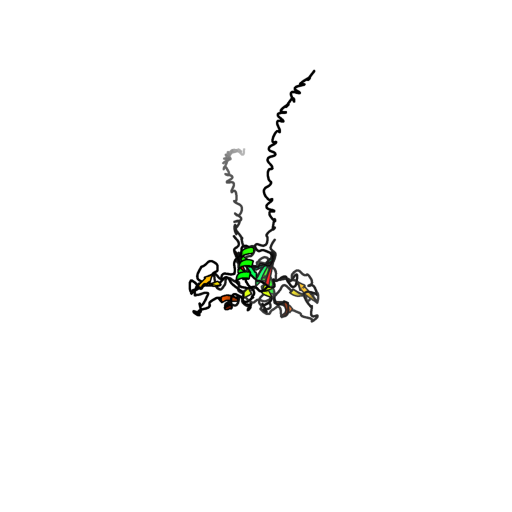 CA 1
ATOM 2381 C C . TYR B 1 134 ? -6.137 -24.812 -7.281 1 91.81 134 TYR B C 1
ATOM 2383 O O . TYR B 1 134 ? -5.066 -25.406 -7.145 1 91.81 134 TYR B O 1
ATOM 2391 N N . CYS B 1 135 ? -6.316 -23.547 -7.211 1 95.19 135 CYS B N 1
ATOM 2392 C CA . CYS B 1 135 ? -5.258 -22.625 -6.809 1 95.19 135 CYS B CA 1
ATOM 2393 C C . CYS B 1 135 ? -5.727 -21.734 -5.668 1 95.19 135 CYS B C 1
ATOM 2395 O O . CYS B 1 135 ? -6.91 -21.703 -5.328 1 95.19 135 CYS B O 1
ATOM 2397 N N . MET B 1 136 ? -4.738 -21.094 -5.109 1 93.75 136 MET B N 1
ATOM 2398 C CA . MET B 1 136 ? -5.059 -20.359 -3.887 1 93.75 136 MET B CA 1
ATOM 2399 C C . MET B 1 136 ? -5.129 -18.859 -4.152 1 93.75 136 MET B C 1
ATOM 2401 O O . MET B 1 136 ? -4.293 -18.312 -4.875 1 93.75 136 MET B O 1
ATOM 2405 N N . MET B 1 137 ? -6.109 -18.266 -3.572 1 95.06 137 MET B N 1
ATOM 2406 C CA . MET B 1 137 ? -6.246 -16.812 -3.531 1 95.06 137 MET B CA 1
ATOM 2407 C C . MET B 1 137 ? -6.039 -16.281 -2.113 1 95.06 137 MET B C 1
ATOM 2409 O O . MET B 1 137 ? -6.23 -17.016 -1.142 1 95.06 137 MET B O 1
ATOM 2413 N N . TYR B 1 138 ? -5.621 -15.031 -2.031 1 93.5 138 TYR B N 1
ATOM 2414 C CA . TYR B 1 138 ? -5.332 -14.398 -0.747 1 93.5 138 TYR B CA 1
ATOM 2415 C C . TYR B 1 138 ? -5.871 -12.977 -0.707 1 93.5 138 TYR B C 1
ATOM 2417 O O . TYR B 1 138 ? -5.75 -12.227 -1.683 1 93.5 138 TYR B O 1
ATOM 2425 N N . SER B 1 139 ? -6.441 -12.656 0.398 1 92.25 139 SER B N 1
ATOM 2426 C CA . SER B 1 139 ? -6.812 -11.266 0.674 1 92.25 139 SER B CA 1
ATOM 2427 C C . SER B 1 139 ? -5.922 -10.664 1.756 1 92.25 139 SER B C 1
ATOM 2429 O O . SER B 1 139 ? -5.691 -11.289 2.795 1 92.25 139 SER B O 1
ATOM 2431 N N . PRO B 1 140 ? -5.461 -9.445 1.562 1 90.06 140 PRO B N 1
ATOM 2432 C CA . PRO B 1 140 ? -4.664 -8.773 2.596 1 90.06 140 PRO B CA 1
ATOM 2433 C C . PRO B 1 140 ? -5.406 -8.664 3.928 1 90.06 140 PRO B C 1
ATOM 2435 O O . PRO B 1 140 ? -4.789 -8.375 4.957 1 90.06 140 PRO B O 1
ATOM 2438 N N . SER B 1 141 ? -6.68 -8.945 3.949 1 85.75 141 SER B N 1
ATOM 2439 C CA . SER B 1 141 ? -7.418 -9.07 5.203 1 85.75 141 SER B CA 1
ATOM 2440 C C . SER B 1 141 ? -7.156 -10.414 5.867 1 85.75 141 SER B C 1
ATOM 2442 O O . SER B 1 141 ? -7.816 -10.766 6.848 1 85.75 141 SER B O 1
ATOM 2444 N N . ARG B 1 142 ? -6.301 -11.156 5.363 1 86.81 142 ARG B N 1
ATOM 2445 C CA . ARG B 1 142 ? -5.762 -12.398 5.918 1 86.81 142 ARG B CA 1
ATOM 2446 C C . ARG B 1 142 ? -6.746 -13.547 5.742 1 86.81 142 ARG B C 1
ATOM 2448 O O . ARG B 1 142 ? -7 -14.305 6.68 1 86.81 142 ARG B O 1
ATOM 2455 N N . SER B 1 143 ? -7.262 -13.672 4.633 1 88.44 143 SER B N 1
ATOM 2456 C CA . SER B 1 143 ? -8.141 -14.789 4.305 1 88.44 143 SER B CA 1
ATOM 2457 C C . SER B 1 143 ? -7.691 -15.484 3.02 1 88.44 143 SER B C 1
ATOM 2459 O O . SER B 1 143 ? -7.203 -14.828 2.096 1 88.44 143 SER B O 1
ATOM 2461 N N . PHE B 1 144 ? -7.895 -16.781 3.018 1 90.56 144 PHE B N 1
ATOM 2462 C CA . PHE B 1 144 ? -7.543 -17.594 1.865 1 90.56 144 PHE B CA 1
ATOM 2463 C C . PHE B 1 144 ? -8.797 -18.156 1.201 1 90.56 144 PHE B C 1
ATOM 2465 O O . PHE B 1 144 ? -9.789 -18.422 1.872 1 90.56 144 PHE B O 1
ATOM 2472 N N . LEU B 1 145 ? -8.711 -18.344 -0.084 1 91.19 145 LEU B N 1
ATOM 2473 C CA . LEU B 1 145 ? -9.82 -18.922 -0.845 1 91.19 145 LEU B CA 1
ATOM 2474 C C . LEU B 1 145 ? -9.305 -19.844 -1.94 1 91.19 145 LEU B C 1
ATOM 2476 O O . LEU B 1 145 ? -8.438 -19.453 -2.729 1 91.19 145 LEU B O 1
ATOM 2480 N N . GLU B 1 146 ? -9.82 -21.062 -1.891 1 91.88 146 GLU B N 1
ATOM 2481 C CA . GLU B 1 146 ? -9.516 -21.984 -2.979 1 91.88 146 GLU B CA 1
ATOM 2482 C C . GLU B 1 146 ? -10.391 -21.703 -4.195 1 91.88 146 GLU B C 1
ATOM 2484 O O . GLU B 1 146 ? -11.609 -21.516 -4.066 1 91.88 146 GLU B O 1
ATOM 2489 N N . GLU B 1 147 ? -9.734 -21.594 -5.379 1 93.56 147 GLU B N 1
ATOM 2490 C CA . GLU B 1 147 ? -10.461 -21.297 -6.609 1 93.56 147 GLU B CA 1
ATOM 2491 C C . GLU B 1 147 ? -9.906 -22.109 -7.785 1 93.56 147 GLU B C 1
ATOM 2493 O O . GLU B 1 147 ? -8.719 -22.438 -7.812 1 93.56 147 GLU B O 1
ATOM 2498 N N . HIS B 1 148 ? -10.891 -22.531 -8.703 1 95.56 148 HIS B N 1
ATOM 2499 C CA . HIS B 1 148 ? -10.406 -23.203 -9.898 1 95.56 148 HIS B CA 1
ATOM 2500 C C . HIS B 1 148 ? -9.375 -22.359 -10.633 1 95.56 148 HIS B C 1
ATOM 2502 O O . HIS B 1 148 ? -9.586 -21.172 -10.867 1 95.56 148 HIS B O 1
ATOM 2508 N N . CYS B 1 149 ? -8.273 -22.891 -11.047 1 97.44 149 CYS B N 1
ATOM 2509 C CA . CYS B 1 149 ? -7.094 -22.188 -11.531 1 97.44 149 CYS B CA 1
ATOM 2510 C C . CYS B 1 149 ? -7.387 -21.484 -12.852 1 97.44 149 CYS B C 1
ATOM 2512 O O . CYS B 1 149 ? -6.668 -20.562 -13.242 1 97.44 149 CYS B O 1
ATOM 2514 N N . GLU B 1 150 ? -8.445 -21.938 -13.508 1 97.94 150 GLU B N 1
ATOM 2515 C CA . GLU B 1 150 ? -8.75 -21.422 -14.836 1 97.94 150 GLU B CA 1
ATOM 2516 C C . GLU B 1 150 ? -9.617 -20.172 -14.75 1 97.94 150 GLU B C 1
ATOM 2518 O O . GLU B 1 150 ? -9.828 -19.484 -15.75 1 97.94 150 GLU B O 1
ATOM 2523 N N . LYS B 1 151 ? -10.164 -19.922 -13.539 1 98 151 LYS B N 1
ATOM 2524 C CA . LYS B 1 151 ? -10.945 -18.688 -13.367 1 98 151 LYS B CA 1
ATOM 2525 C C . LYS B 1 151 ? -10.055 -17.453 -13.461 1 98 151 LYS B C 1
ATOM 2527 O O . LYS B 1 151 ? -8.852 -17.531 -13.188 1 98 151 LYS B O 1
ATOM 2532 N N . LYS B 1 152 ? -10.602 -16.391 -13.898 1 98.69 152 LYS B N 1
ATOM 2533 C CA . LYS B 1 152 ? -9.844 -15.141 -14 1 98.69 152 LYS B CA 1
ATOM 2534 C C . LYS B 1 152 ? -10.039 -14.266 -12.766 1 98.69 152 LYS B C 1
ATOM 2536 O O . LYS B 1 152 ? -11.172 -13.969 -12.383 1 98.69 152 LYS B O 1
ATOM 2541 N N . ASN B 1 153 ? -8.953 -13.883 -12.117 1 98.44 153 ASN B N 1
ATOM 2542 C CA . ASN B 1 153 ? -8.93 -13.055 -10.922 1 98.44 153 ASN B CA 1
ATOM 2543 C C . ASN B 1 153 ? -7.742 -12.102 -10.914 1 98.44 153 ASN B C 1
ATOM 2545 O O . ASN B 1 153 ? -6.836 -12.227 -11.742 1 98.44 153 ASN B O 1
ATOM 2549 N N . ASN B 1 154 ? -7.816 -11.156 -10.023 1 97.5 154 ASN B N 1
ATOM 2550 C CA . ASN B 1 154 ? -6.645 -10.32 -9.812 1 97.5 154 ASN B CA 1
ATOM 2551 C C . ASN B 1 154 ? -5.508 -11.102 -9.156 1 97.5 154 ASN B C 1
ATOM 2553 O O . ASN B 1 154 ? -5.727 -12.203 -8.641 1 97.5 154 ASN B O 1
ATOM 2557 N N . PHE B 1 155 ? -4.332 -10.57 -9.258 1 97.94 155 PHE B N 1
ATOM 2558 C CA . PHE B 1 155 ? -3.188 -11.305 -8.727 1 97.94 155 PHE B CA 1
ATOM 2559 C C . PHE B 1 155 ? -2.16 -10.344 -8.133 1 97.94 155 PHE B C 1
ATOM 2561 O O . PHE B 1 155 ? -2.186 -9.141 -8.422 1 97.94 155 PHE B O 1
ATOM 2568 N N . ILE B 1 156 ? -1.326 -10.836 -7.262 1 97.12 156 ILE B N 1
ATOM 2569 C CA . ILE B 1 156 ? -0.253 -10.07 -6.637 1 97.12 156 ILE B CA 1
ATOM 2570 C C . ILE B 1 156 ? 1.099 -10.664 -7.035 1 97.12 156 ILE B C 1
ATOM 2572 O O . ILE B 1 156 ? 1.302 -11.875 -6.953 1 97.12 156 ILE B O 1
ATOM 2576 N N . CYS B 1 157 ? 1.978 -9.812 -7.48 1 98 157 CYS B N 1
ATOM 2577 C CA . CYS B 1 157 ? 3.367 -10.188 -7.703 1 98 157 CYS B CA 1
ATOM 2578 C C . CYS B 1 157 ? 4.262 -9.656 -6.59 1 98 157 CYS B C 1
ATOM 2580 O O . CYS B 1 157 ? 3.955 -8.641 -5.973 1 98 157 CYS B O 1
ATOM 2582 N N . LYS B 1 158 ? 5.332 -10.359 -6.383 1 96.56 158 LYS B N 1
ATOM 2583 C CA . LYS B 1 158 ? 6.359 -9.906 -5.445 1 96.56 158 LYS B CA 1
ATOM 2584 C C . LYS B 1 158 ? 7.75 -10.016 -6.062 1 96.56 158 LYS B C 1
ATOM 2586 O O . LYS B 1 158 ? 8.078 -11.016 -6.703 1 96.56 158 LYS B O 1
ATOM 2591 N N . GLN B 1 159 ? 8.445 -8.922 -5.898 1 94.31 159 GLN B N 1
ATOM 2592 C CA . GLN B 1 159 ? 9.844 -8.859 -6.32 1 94.31 159 GLN B CA 1
ATOM 2593 C C . GLN B 1 159 ? 10.75 -8.453 -5.16 1 94.31 159 GLN B C 1
ATOM 2595 O O . GLN B 1 159 ? 10.523 -7.434 -4.512 1 94.31 159 GLN B O 1
ATOM 2600 N N . GLN B 1 160 ? 11.656 -9.32 -4.855 1 87.38 160 GLN B N 1
ATOM 2601 C CA . GLN B 1 160 ? 12.609 -8.992 -3.809 1 87.38 160 GLN B CA 1
ATOM 2602 C C . GLN B 1 160 ? 13.727 -8.102 -4.348 1 87.38 160 GLN B C 1
ATOM 2604 O O . GLN B 1 160 ? 14.289 -8.375 -5.414 1 87.38 160 GLN B O 1
ATOM 2609 N N . LEU B 1 161 ? 13.906 -6.965 -3.633 1 77.75 161 LEU B N 1
ATOM 2610 C CA . LEU B 1 161 ? 14.961 -6.047 -4.047 1 77.75 161 LEU B CA 1
ATOM 2611 C C . LEU B 1 161 ? 16.328 -6.516 -3.539 1 77.75 161 LEU B C 1
ATOM 2613 O O . LEU B 1 161 ? 16.438 -7.016 -2.418 1 77.75 161 LEU B O 1
ATOM 2617 N N . ILE B 1 162 ? 17.312 -6.816 -4.375 1 64.88 162 ILE B N 1
ATOM 2618 C CA . ILE B 1 162 ? 18.656 -7.258 -4.043 1 64.88 162 ILE B CA 1
ATOM 2619 C C . ILE B 1 162 ? 19.562 -6.043 -3.801 1 64.88 162 ILE B C 1
ATOM 2621 O O . ILE B 1 162 ? 19.453 -5.031 -4.5 1 64.88 162 ILE B O 1
#

Sequence (324 aa):
MCLFLMATLGILMKISFTKQSIQTALSLGPIIEFQEVSDCCSCSDKWIGYQCNCYFFSTESSTWEESRHFCASRNASLFQLKNSGELGHFLNSIQTHFWIGMFYNKEHAAWLWEDGSVPSQDLFPTSQKISTNYCMMYSPSRSFLEEHCEKKNNFICKQQLIMCLFLMATLGILMKISFTKQSIQTALSLGPIIEFQEVSDCCSCSDKWIGYQCNCYFFSTESSTWEESRHFCASRNASLFQLKNSGELGHFLNSIQTHFWIGMFYNKEHAAWLWEDGSVPSQDLFPTSQKISTNYCMMYSPSRSFLEEHCEKKNNFICKQQLI

Radius of gyration: 36.07 Å; Cα contacts (8 Å, |Δi|>4): 544; chains: 2; bounding box: 91×77×147 Å

Foldseek 3Di:
DPCPVVPPPPPPPPPPPPPPPCPVPPVPPPPPVPVVCCCPDLDDPQWDDDPQKTKHWDPWWFFLVVQQVVLVVVVWGFDDDPDLCRDPPVQLVFPFKAFGQWDQDPVVRAIAGVVGHHDDCVLDVDDSDSQPQWGWIAGNVRDIDIDRRHDIGITMIMDHRD/DPPPPVPPPPPPPPPPPPVPPCPVCPVPPPVPVPVVCCVPDLEDPQWDDDPQKTKHWDPWWFFLVVVQVVLVVVVWGFDDDPDLCRDPPVQLVFPFKAFGQWDQDPVVRAIAGVVGHHDDCVLDVDDSDSQPQWGWIAGNVRDIDIDRRHDIGITMIMDHRD

Solvent-accessible surface area (backbone atoms only — not comparable to full-atom values): 19058 Å² total; per-residue (Å²): 137,86,79,79,77,77,77,79,81,80,77,75,77,74,75,72,76,70,74,72,70,72,69,72,70,72,67,73,57,80,71,67,68,63,70,70,57,81,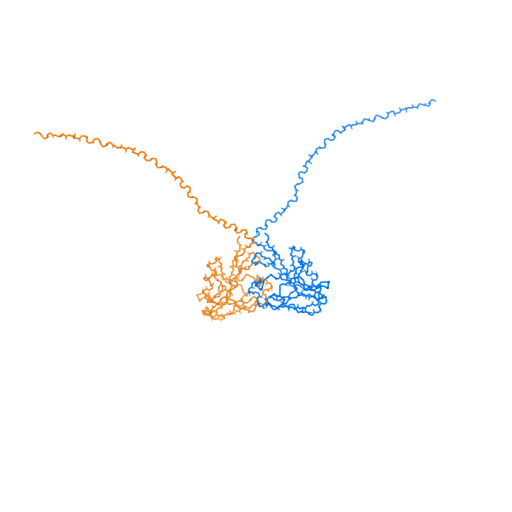54,44,34,69,39,60,86,83,20,36,23,45,84,38,27,25,34,35,69,48,90,57,64,33,25,47,68,56,43,42,52,56,20,43,75,67,75,24,34,36,34,70,85,84,50,95,67,67,64,54,74,82,43,38,60,30,73,64,58,19,37,34,28,34,35,44,37,71,90,75,71,38,64,24,34,80,86,65,48,70,70,55,64,89,80,42,76,74,72,83,65,89,48,86,64,25,23,35,27,39,15,63,53,75,46,76,43,84,38,58,33,78,50,67,38,29,31,31,27,34,30,78,55,122,138,86,82,75,80,76,77,79,76,78,74,77,74,75,73,72,71,68,74,72,72,70,70,72,68,70,66,72,58,78,72,67,68,63,72,69,58,80,52,45,34,68,37,59,86,82,20,35,24,45,83,37,26,25,36,33,69,50,90,59,65,32,25,48,67,56,42,41,52,56,21,44,75,69,73,25,35,36,33,69,84,85,50,95,65,68,65,54,75,82,44,38,62,32,73,64,58,19,37,34,26,34,35,44,36,73,92,75,70,38,64,25,34,79,86,65,48,70,72,55,64,88,79,41,78,74,71,82,66,90,48,85,62,24,23,35,26,40,15,62,54,75,48,76,44,83,38,58,34,79,51,66,37,29,32,31,27,34,28,79,55,122

Secondary structure (DSSP, 8-state):
-----------------------------------------SS-TTPEEETTEEEEE-SS-B-HHHHHHHHHTTT-EE---SSTTSS-GGGTT----EEEEEEEETTTTEEEETTSPPPPTTT-----S--TTEEEEEETTTEEEEEETTS-B-BEEEEE--/-----------------------------------------SS-TT-EEETTEEEEE-SS-B-HHHHHHHHHTTT-EE---SSTTSS-GGGTT----EEEEEEEETTTTEEEETTSPPPPTTT-----S--TTEEEEEETTTEEEEEETTS-B-BEEEEE--

pLDDT: mean 75.2, std 25.54, range [26.97, 98.75]